Protein AF-W2SMN0-F1 (afdb_monomer)

Secondary structure (DSSP, 8-state):
--HHHHHHHHHHHHHHHHHHHHHHTT--BHHHHHHSTT-EEEPPBTTB-EEEE----HHHHHHHT-SBPPTTGGGSS-EEEEEEEEEEEEEEEE-S-SS-GGGSEEEEEEEEEEEEEEEEEE-HHHHHHHGGGBSS---EEEEE-HHHHHHT--TTSSSEEEEEEPSTTSPEEEEEE-GGGGT---EEEEEEEEBS-GGGHHHHHHHHHHHHHHHHHHHHHHHHTTS---TT--EEEEEEEEETTEEEEEEEETTEEEEEEEEE-TTS-EEEEEEETTS-BS-HHHHHHHHHHH-

Organism: Necator americanus (NCBI:txid51031)

Solvent-accessible surface area (backbone atoms only — not comparable to full-atom values): 16059 Å² total; per-residue (Å²): 131,56,73,68,57,49,54,49,51,52,52,28,50,51,29,47,52,44,30,48,44,64,77,36,68,92,55,62,29,55,64,33,20,60,67,37,66,67,22,34,59,46,76,56,55,101,88,42,65,26,32,32,26,45,50,69,61,66,67,58,44,64,71,68,72,52,64,66,56,53,81,75,52,62,80,77,48,60,34,30,36,50,47,79,42,79,46,96,57,77,30,59,39,45,60,43,43,46,90,45,27,74,79,29,72,42,79,37,47,44,32,52,28,39,36,39,74,61,66,42,68,32,42,44,67,56,44,64,55,52,56,76,49,36,63,50,85,58,47,65,80,48,70,34,26,62,67,31,66,76,69,68,64,56,88,90,49,95,56,59,72,43,35,31,51,59,67,91,96,54,63,27,39,39,36,41,41,52,57,79,62,56,66,60,61,64,11,34,33,33,38,35,42,33,38,37,42,72,86,47,43,41,59,52,42,41,55,50,35,41,40,50,47,53,51,50,56,52,49,51,58,57,64,56,31,69,42,80,78,65,86,91,62,68,64,41,60,31,41,36,48,61,52,84,52,32,40,38,37,40,35,63,56,98,94,39,46,36,39,38,39,39,35,53,50,94,86,50,46,59,45,31,45,44,26,39,77,87,68,48,74,72,45,72,69,56,22,50,51,46,22,64,66,71,108

Foldseek 3Di:
DDPVQVVVQVVLLVLALLLLCVQQPPPQWLVQQAPRLLGHWDPDDPVFAIKHRQHDALVLCVVVVDGGHDPVVVVVGKIWGKDKDFAPDWAWTFDDGSNCSNPDTDIDRMFIKTFIPFFAKADLVLLVVLCVFFPDRFAFPAFAQLLCVLQVDDPVDPWDWFKADDPPPDAIEIETEDCVSHPDRNITGGGMTTGRDCVCSSVNSLSVSLRVLLSSVSNVRNVRRPDDDDPPTHYWYWYWYDDNFKIWIWTDDPNKIKIWMWGQDPSSATWIFIAIPVRDGPDPVVRVVVSVNSD

Nearest PDB structures (foldseek):
  7emf-assembly1_A  TM=7.800E-01  e=2.138E-14  Homo sapiens
  8gxs-assembly1_a  TM=7.377E-01  e=6.800E-13  Homo sapiens
  7enc-assembly1_a  TM=7.199E-01  e=4.047E-13  Homo sapiens
  7fyd-assembly1_A  TM=7.089E-01  e=1.688E+00  Homo sapiens
  7fy1-assembly1_A  TM=6.202E-01  e=1.127E+00  Homo sapiens

Sequence (295 aa):
MTVAERSFCVNALDLFEGFLLSSSRGNFSFEAISTLLHGLLLPRTPLRPARIYYTVEPSYIVTTRRRQLELSDLDNLDYMELSVVSIDKEIQMPAGDVRNPWSSLSICKASLQLHFSTPMLFSYGMWRRLERHLARPAAVKENVNLYRYMSGFKFEEPELVMRTCLPEAHLQHWYTVNTTSLLDEKDCVISDICIGNGADLAEVVSIVRAQAIHNSLWESLLAMSTGKWKKGLAHVDIRIFPSPARFELSLCAESKMYLIRIELTREFEWIGTVEDSDGEKVNVELDSLLTTRIN

Mean predicted aligned error: 5.85 Å

Structure (mmCIF, N/CA/C/O backbone):
data_AF-W2SMN0-F1
#
_entry.id   AF-W2SMN0-F1
#
loop_
_atom_site.group_PDB
_atom_site.id
_atom_site.type_symbol
_atom_site.label_atom_id
_atom_site.label_alt_id
_atom_site.label_comp_id
_atom_site.label_asym_id
_atom_site.label_entity_id
_atom_site.label_seq_id
_atom_site.pdbx_PDB_ins_code
_atom_site.Cartn_x
_atom_site.Cartn_y
_atom_site.Cartn_z
_atom_site.occupancy
_atom_site.B_iso_or_equiv
_atom_site.auth_seq_id
_atom_site.auth_comp_id
_atom_site.auth_asym_id
_atom_site.auth_atom_id
_atom_site.pdbx_PDB_model_num
ATOM 1 N N . MET A 1 1 ? 8.027 -2.816 -31.710 1.00 65.56 1 MET A N 1
ATOM 2 C CA . MET A 1 1 ? 9.430 -2.588 -31.313 1.00 65.56 1 MET A CA 1
ATOM 3 C C . MET A 1 1 ? 10.376 -3.277 -32.276 1.00 65.56 1 MET A C 1
ATOM 5 O O . MET A 1 1 ? 10.196 -4.464 -32.546 1.00 65.56 1 MET A O 1
ATOM 9 N N . THR A 1 2 ? 11.362 -2.539 -32.772 1.00 80.44 2 THR A N 1
ATOM 10 C CA . THR A 1 2 ? 12.485 -3.053 -33.565 1.00 80.44 2 THR A CA 1
ATOM 11 C C . THR A 1 2 ? 13.442 -3.884 -32.694 1.00 80.44 2 THR A C 1
ATOM 13 O O . THR A 1 2 ? 13.362 -3.861 -31.465 1.00 80.44 2 THR A O 1
ATOM 16 N N . VAL A 1 3 ? 14.361 -4.635 -33.313 1.00 80.12 3 VAL A N 1
ATOM 17 C CA . VAL A 1 3 ? 15.389 -5.406 -32.581 1.00 80.12 3 VAL A CA 1
ATOM 18 C C . VAL A 1 3 ? 16.283 -4.481 -31.747 1.00 80.12 3 VAL A C 1
ATOM 20 O O . VAL A 1 3 ? 16.541 -4.777 -30.585 1.00 80.12 3 VAL A O 1
ATOM 23 N N . ALA A 1 4 ? 16.680 -3.332 -32.302 1.00 81.81 4 ALA A N 1
ATOM 24 C CA . ALA A 1 4 ? 17.496 -2.340 -31.604 1.00 81.81 4 ALA A CA 1
ATOM 25 C C . ALA A 1 4 ? 16.780 -1.758 -30.371 1.00 81.81 4 ALA A C 1
ATOM 27 O O . ALA A 1 4 ? 17.376 -1.659 -29.302 1.00 81.81 4 ALA A O 1
ATOM 28 N N . GLU A 1 5 ? 15.484 -1.449 -30.487 1.00 83.12 5 GLU A N 1
ATOM 29 C CA . GLU A 1 5 ? 14.670 -0.976 -29.358 1.00 83.12 5 GLU A CA 1
ATOM 30 C C . GLU A 1 5 ? 14.527 -2.037 -28.262 1.00 83.12 5 GLU A C 1
ATOM 32 O O . GLU A 1 5 ? 14.554 -1.704 -27.079 1.00 83.12 5 GLU A O 1
ATOM 37 N N . ARG A 1 6 ? 14.399 -3.321 -28.631 1.00 86.25 6 ARG A N 1
ATOM 38 C CA . ARG A 1 6 ? 14.363 -4.426 -27.659 1.00 86.25 6 ARG A CA 1
ATOM 39 C C . ARG A 1 6 ? 15.683 -4.549 -26.908 1.00 86.25 6 ARG A C 1
ATOM 41 O O . ARG A 1 6 ? 15.659 -4.604 -25.684 1.00 86.25 6 ARG A O 1
ATOM 48 N N . SER A 1 7 ? 16.814 -4.548 -27.614 1.00 89.06 7 SER A N 1
ATOM 49 C CA . SER A 1 7 ? 18.141 -4.585 -26.986 1.00 89.06 7 SER A CA 1
ATOM 50 C C . SER A 1 7 ? 18.364 -3.392 -26.057 1.00 89.06 7 SER A C 1
ATOM 52 O O . SER A 1 7 ? 18.866 -3.567 -24.952 1.00 89.06 7 SER A O 1
ATOM 54 N N . PHE A 1 8 ? 17.927 -2.197 -26.464 1.00 90.38 8 PHE A N 1
ATOM 55 C CA . PHE A 1 8 ? 17.963 -1.015 -25.607 1.00 90.38 8 PHE A CA 1
ATOM 56 C C . PHE A 1 8 ? 17.132 -1.202 -24.328 1.00 90.38 8 PHE A C 1
ATOM 58 O O . PHE A 1 8 ? 17.630 -0.949 -23.237 1.00 90.38 8 PHE A O 1
ATOM 65 N N . CYS A 1 9 ? 15.891 -1.682 -24.443 1.00 91.31 9 CYS A N 1
ATOM 66 C CA . CYS A 1 9 ? 15.009 -1.889 -23.291 1.00 91.31 9 CYS A CA 1
ATOM 67 C C . CYS A 1 9 ? 15.557 -2.923 -22.301 1.00 91.31 9 CYS A C 1
ATOM 69 O O . CYS A 1 9 ? 15.442 -2.724 -21.096 1.00 91.31 9 CYS A O 1
ATOM 71 N N . VAL A 1 10 ? 16.172 -3.999 -22.802 1.00 91.25 10 VAL A N 1
ATOM 72 C CA . VAL A 1 10 ? 16.858 -4.988 -21.957 1.00 91.25 10 VAL A CA 1
ATOM 73 C C . VAL A 1 10 ? 18.018 -4.329 -21.215 1.00 91.25 10 VAL A C 1
ATOM 75 O O . VAL A 1 10 ? 18.084 -4.430 -19.998 1.00 91.25 10 VAL A O 1
ATOM 78 N N . ASN A 1 11 ? 18.870 -3.568 -21.907 1.00 91.88 11 ASN A N 1
ATOM 79 C CA . ASN A 1 11 ? 19.982 -2.868 -21.260 1.00 91.88 11 ASN A CA 1
ATOM 80 C C . ASN A 1 11 ? 19.504 -1.849 -20.211 1.00 91.88 11 ASN A C 1
ATOM 82 O O . ASN A 1 11 ? 20.089 -1.754 -19.137 1.00 91.88 11 ASN A O 1
ATOM 86 N N . ALA A 1 12 ? 18.438 -1.098 -20.501 1.00 91.81 12 ALA A N 1
ATOM 87 C CA . ALA A 1 12 ? 17.852 -0.144 -19.562 1.00 91.81 12 ALA A CA 1
ATOM 88 C C . ALA A 1 12 ? 17.320 -0.846 -18.301 1.00 91.81 12 ALA A C 1
ATOM 90 O O . ALA A 1 12 ? 17.542 -0.371 -17.187 1.00 91.81 12 ALA A O 1
ATOM 91 N N . LEU A 1 13 ? 16.664 -1.998 -18.473 1.00 92.69 13 LEU A N 1
ATOM 92 C CA . LEU A 1 13 ? 16.211 -2.831 -17.364 1.00 92.69 13 LEU A CA 1
ATOM 93 C C . LEU A 1 13 ? 17.397 -3.355 -16.536 1.00 92.69 13 LEU A C 1
ATOM 95 O O . LEU A 1 13 ? 17.356 -3.273 -15.314 1.00 92.69 13 LEU A O 1
ATOM 99 N N . ASP A 1 14 ? 18.474 -3.810 -17.178 1.00 92.50 14 ASP A N 1
ATOM 100 C CA . ASP A 1 14 ? 19.677 -4.333 -16.506 1.00 92.50 14 ASP A CA 1
ATOM 101 C C . ASP A 1 14 ? 20.384 -3.265 -15.672 1.00 92.50 14 ASP A C 1
ATOM 103 O O . ASP A 1 14 ? 20.794 -3.517 -14.537 1.00 92.50 14 ASP A O 1
ATOM 107 N N . LEU A 1 15 ? 20.502 -2.054 -16.222 1.00 92.19 15 LEU A N 1
ATOM 108 C CA . LEU A 1 15 ? 21.052 -0.898 -15.517 1.00 92.19 15 LEU A CA 1
ATOM 109 C C . LEU A 1 15 ? 20.205 -0.547 -14.296 1.00 92.19 15 LEU A C 1
ATOM 111 O O . LEU A 1 15 ? 20.748 -0.306 -13.215 1.00 92.19 15 LEU A O 1
ATOM 115 N N . PHE A 1 16 ? 18.883 -0.540 -14.462 1.00 91.75 16 PHE A N 1
ATOM 116 C CA . PHE A 1 16 ? 17.966 -0.209 -13.385 1.00 91.75 16 PHE A CA 1
ATOM 117 C C . PHE A 1 16 ? 17.973 -1.271 -12.280 1.00 91.75 16 PHE A C 1
ATOM 119 O O . PHE A 1 16 ? 18.137 -0.929 -11.112 1.00 91.75 16 PHE A O 1
ATOM 126 N N . GLU A 1 17 ? 17.903 -2.558 -12.624 1.00 92.75 17 GLU A N 1
ATOM 127 C CA . GLU A 1 17 ? 18.037 -3.656 -11.659 1.00 92.75 17 GLU A CA 1
ATOM 128 C C . GLU A 1 17 ? 19.380 -3.601 -10.924 1.00 92.75 17 GLU A C 1
ATOM 130 O O . GLU A 1 17 ? 19.421 -3.725 -9.700 1.00 92.75 17 GLU A O 1
ATOM 135 N N . GLY A 1 18 ? 20.482 -3.356 -11.640 1.00 92.19 18 GLY A N 1
ATOM 136 C CA . GLY A 1 18 ? 21.800 -3.197 -11.030 1.00 92.19 18 GLY A CA 1
ATOM 137 C C . GLY A 1 18 ? 21.843 -2.058 -10.007 1.00 92.19 18 GLY A C 1
ATOM 138 O O . GLY A 1 18 ? 22.435 -2.211 -8.934 1.00 92.19 18 GLY A O 1
ATOM 139 N 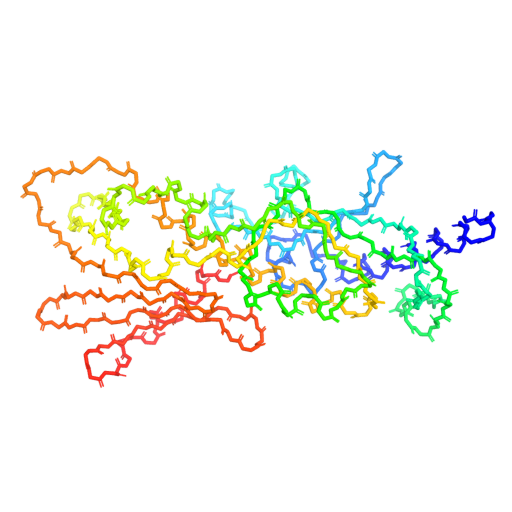N . PHE A 1 19 ? 21.202 -0.929 -10.317 1.00 91.81 19 PHE A N 1
ATOM 140 C CA . PHE A 1 19 ? 21.086 0.214 -9.414 1.00 91.81 19 PHE A CA 1
ATOM 141 C C . PHE A 1 19 ? 20.290 -0.131 -8.153 1.00 91.81 19 PHE A C 1
ATOM 143 O O . PHE A 1 19 ? 20.763 0.124 -7.040 1.00 91.81 19 PHE A O 1
ATOM 150 N N . LEU A 1 20 ? 19.139 -0.788 -8.309 1.00 91.19 20 LEU A N 1
ATOM 151 C CA . LEU A 1 20 ? 18.322 -1.243 -7.184 1.00 91.19 20 LEU A CA 1
ATOM 152 C C . LEU A 1 20 ? 19.076 -2.250 -6.304 1.00 91.19 20 LEU A C 1
ATOM 154 O O . LEU A 1 20 ? 19.103 -2.093 -5.085 1.00 91.19 20 LEU A O 1
ATOM 158 N N . LEU A 1 21 ? 19.777 -3.217 -6.909 1.00 90.62 21 LEU A N 1
ATOM 159 C CA . LEU A 1 21 ? 20.630 -4.169 -6.188 1.00 90.62 21 LEU A CA 1
ATOM 160 C C . LEU A 1 21 ? 21.743 -3.476 -5.410 1.00 90.62 21 LEU A C 1
ATOM 162 O O . LEU A 1 21 ? 22.083 -3.901 -4.311 1.00 90.62 21 LEU A O 1
ATOM 166 N N . SER A 1 22 ? 22.356 -2.437 -5.980 1.00 87.62 22 SER A N 1
ATOM 167 C CA . SER A 1 22 ? 23.432 -1.707 -5.305 1.00 87.62 22 SER A CA 1
ATOM 168 C C . SER A 1 22 ? 22.940 -1.005 -4.037 1.00 87.62 22 SER A C 1
ATOM 170 O O . SER A 1 22 ? 23.669 -0.964 -3.047 1.00 87.62 22 SER A O 1
ATOM 172 N N . SER A 1 23 ? 21.683 -0.554 -4.052 1.00 81.19 23 SER A N 1
ATOM 173 C CA . SER A 1 23 ? 21.015 0.112 -2.932 1.00 81.19 23 SER A CA 1
ATOM 174 C C . SER A 1 23 ? 20.578 -0.861 -1.829 1.00 81.19 23 SER A C 1
ATOM 176 O O . SER A 1 23 ? 20.395 -0.440 -0.691 1.00 81.19 23 SER A O 1
ATOM 178 N N . SER A 1 24 ? 20.441 -2.157 -2.135 1.00 79.06 24 SER A N 1
ATOM 179 C CA . SER A 1 24 ? 20.033 -3.198 -1.180 1.00 79.06 24 SER A CA 1
ATOM 180 C C . SER A 1 24 ? 21.188 -4.045 -0.621 1.00 79.06 24 SER A C 1
ATOM 182 O O . SER A 1 24 ? 20.960 -4.929 0.210 1.00 79.06 24 SER A O 1
ATOM 184 N N . ARG A 1 25 ? 22.441 -3.810 -1.046 1.00 72.75 25 ARG A N 1
ATOM 185 C CA . ARG A 1 25 ? 23.587 -4.662 -0.673 1.00 72.75 25 ARG A CA 1
ATOM 186 C C . ARG A 1 25 ? 23.786 -4.750 0.842 1.00 72.75 25 ARG A C 1
ATOM 188 O O . ARG A 1 25 ? 24.089 -3.760 1.496 1.00 72.75 25 ARG A O 1
ATOM 195 N N . GLY A 1 26 ? 23.726 -5.978 1.359 1.00 68.25 26 GLY A N 1
ATOM 196 C CA . GLY A 1 26 ? 24.059 -6.310 2.749 1.00 68.25 26 GLY A CA 1
ATOM 197 C C . GLY A 1 26 ? 22.900 -6.206 3.743 1.00 68.25 26 GLY A C 1
ATOM 198 O O . GLY A 1 26 ? 23.074 -6.617 4.885 1.00 68.25 26 GLY A O 1
ATOM 199 N N . ASN A 1 27 ? 21.722 -5.740 3.315 1.00 72.88 27 ASN A N 1
ATOM 200 C CA . ASN A 1 27 ? 20.566 -5.515 4.186 1.00 72.88 27 ASN A CA 1
ATOM 201 C C . ASN A 1 27 ? 19.427 -6.502 3.876 1.00 72.88 27 ASN A C 1
ATOM 203 O O . ASN A 1 27 ? 18.432 -6.145 3.253 1.00 72.88 27 ASN A O 1
ATOM 207 N N . PHE A 1 28 ? 19.577 -7.754 4.323 1.00 84.75 28 PHE A N 1
ATOM 208 C CA . PHE A 1 28 ? 18.537 -8.796 4.254 1.00 84.75 28 PHE A CA 1
ATOM 209 C C . PHE A 1 28 ? 17.804 -8.936 5.598 1.00 84.75 28 PHE A C 1
ATOM 211 O O . PHE A 1 28 ? 17.859 -9.968 6.264 1.00 84.75 28 PHE A O 1
ATOM 218 N N . SER A 1 29 ? 17.118 -7.875 6.019 1.00 90.12 29 SER A N 1
ATOM 219 C CA . SER A 1 29 ? 16.258 -7.873 7.208 1.00 90.12 29 SER A CA 1
ATOM 220 C C . SER A 1 29 ? 14.831 -7.473 6.844 1.00 90.12 29 SER A C 1
ATOM 222 O O . SER A 1 29 ? 14.605 -6.828 5.820 1.00 90.12 29 SER A O 1
ATOM 224 N N . PHE A 1 30 ? 13.865 -7.818 7.697 1.00 89.81 30 PHE A N 1
ATOM 225 C CA . PHE A 1 30 ? 12.487 -7.337 7.532 1.00 89.81 30 PHE A CA 1
ATOM 226 C C . PHE A 1 30 ? 12.413 -5.804 7.564 1.00 89.81 30 PHE A C 1
ATOM 228 O O . PHE A 1 30 ? 11.713 -5.199 6.762 1.00 89.81 30 PHE A O 1
ATOM 235 N N . GLU A 1 31 ? 13.212 -5.172 8.427 1.00 88.38 31 GLU A N 1
ATOM 236 C CA . GLU A 1 31 ? 13.318 -3.713 8.526 1.00 88.38 31 GLU A CA 1
ATOM 237 C C . GLU A 1 31 ? 13.797 -3.075 7.214 1.00 88.38 31 GLU A C 1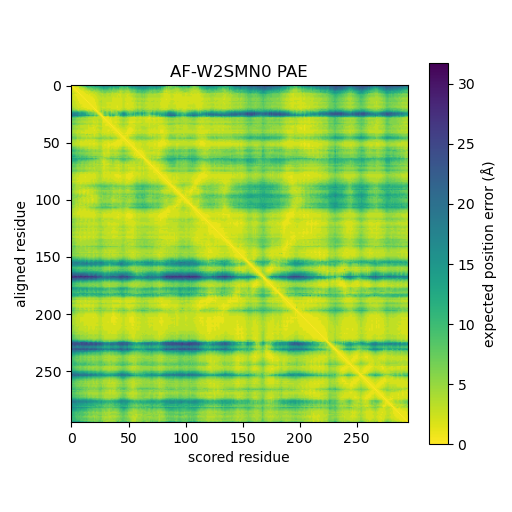
ATOM 239 O O . GLU A 1 31 ? 13.295 -2.027 6.812 1.00 88.38 31 GLU A O 1
ATOM 244 N N . ALA A 1 32 ? 14.729 -3.715 6.501 1.00 89.81 32 ALA A N 1
ATOM 245 C CA . ALA A 1 32 ? 15.234 -3.203 5.230 1.00 89.81 32 ALA A CA 1
ATOM 246 C C . ALA A 1 32 ? 14.134 -3.111 4.161 1.00 89.81 32 ALA A C 1
ATOM 248 O O . ALA A 1 32 ? 14.133 -2.178 3.360 1.00 89.81 32 ALA A O 1
ATOM 249 N N . ILE A 1 33 ? 13.168 -4.035 4.165 1.00 91.50 33 ILE A N 1
ATOM 250 C CA . ILE A 1 33 ? 12.042 -4.012 3.223 1.00 91.50 33 ILE A CA 1
ATOM 251 C C . ILE A 1 33 ? 11.203 -2.744 3.405 1.00 91.50 33 ILE A C 1
ATOM 253 O O . ILE A 1 33 ? 10.793 -2.157 2.405 1.00 91.50 33 ILE A O 1
ATOM 257 N N . SER A 1 34 ? 10.993 -2.295 4.644 1.00 87.06 34 SER A N 1
ATOM 258 C CA . SER A 1 34 ? 10.186 -1.107 4.952 1.00 87.06 34 SER A CA 1
ATOM 259 C C . SER A 1 34 ? 10.982 0.203 4.881 1.00 87.06 34 SER A C 1
ATOM 261 O O . SER A 1 34 ? 10.417 1.239 4.544 1.00 87.06 34 SER A O 1
ATOM 263 N N . THR A 1 35 ? 12.294 0.171 5.143 1.00 88.00 35 THR A N 1
ATOM 264 C CA . THR A 1 35 ? 13.130 1.384 5.283 1.00 88.00 35 THR A CA 1
ATOM 265 C C . THR A 1 35 ? 13.947 1.747 4.044 1.00 88.00 35 THR A C 1
ATOM 267 O O . THR A 1 35 ? 14.259 2.920 3.837 1.00 88.00 35 THR A O 1
ATOM 270 N N . LEU A 1 36 ? 14.304 0.786 3.182 1.00 92.12 36 LEU A N 1
ATOM 271 C CA . LEU A 1 36 ? 15.064 1.087 1.964 1.00 92.12 36 LEU A CA 1
ATOM 272 C C . LEU A 1 36 ? 14.224 1.922 1.001 1.00 92.12 36 LEU A C 1
ATOM 274 O O . LEU A 1 36 ? 13.083 1.576 0.723 1.00 92.12 36 LEU A O 1
ATOM 278 N N . LEU A 1 37 ? 14.799 2.968 0.411 1.00 91.75 37 LEU A N 1
ATOM 279 C CA . LEU A 1 37 ? 14.069 3.917 -0.440 1.00 91.75 37 LEU A CA 1
ATOM 280 C C . LEU A 1 37 ? 13.258 3.255 -1.571 1.00 91.75 37 LEU A C 1
ATOM 282 O O . LEU A 1 37 ? 12.139 3.664 -1.854 1.00 91.75 37 LEU A O 1
ATOM 286 N N . HIS A 1 38 ? 13.808 2.209 -2.189 1.00 92.50 38 HIS A N 1
ATOM 287 C CA . HIS A 1 38 ? 13.186 1.508 -3.317 1.00 92.50 38 HIS A CA 1
ATOM 288 C C . HIS A 1 38 ? 12.630 0.126 -2.950 1.00 92.50 38 HIS A C 1
ATOM 290 O O . HIS A 1 38 ? 12.276 -0.638 -3.842 1.00 92.50 38 HIS A O 1
ATOM 296 N N . GLY A 1 39 ? 12.602 -0.221 -1.662 1.00 92.75 39 GLY A N 1
ATOM 297 C CA . GLY A 1 39 ? 12.338 -1.588 -1.217 1.00 92.75 39 GLY A CA 1
ATOM 298 C C . GLY A 1 39 ? 13.529 -2.528 -1.389 1.00 92.75 39 GLY A C 1
ATOM 299 O O . GLY A 1 39 ? 14.625 -2.134 -1.798 1.00 92.75 39 GLY A O 1
ATOM 300 N N . LEU A 1 40 ? 13.309 -3.792 -1.037 1.00 93.94 40 LEU A N 1
ATOM 301 C CA . LEU A 1 40 ? 14.291 -4.857 -1.200 1.00 93.94 40 LEU A CA 1
ATOM 302 C C . LEU A 1 40 ? 14.109 -5.508 -2.572 1.00 93.94 40 LEU A C 1
ATOM 304 O O . LEU A 1 40 ? 13.035 -6.021 -2.880 1.00 93.94 40 LEU A O 1
ATOM 308 N N . LEU A 1 41 ? 15.166 -5.526 -3.384 1.00 93.69 41 LEU A N 1
ATOM 309 C CA . LEU A 1 41 ? 15.142 -6.202 -4.679 1.00 93.69 41 LEU A CA 1
ATOM 310 C C . LEU A 1 41 ? 15.593 -7.662 -4.556 1.00 93.69 41 LEU A C 1
ATOM 312 O O . LEU A 1 41 ? 16.726 -7.931 -4.150 1.00 93.69 41 LEU A O 1
ATOM 316 N N . LEU A 1 42 ? 14.756 -8.587 -5.023 1.00 92.88 42 LEU A N 1
ATOM 317 C CA . LEU A 1 42 ? 15.185 -9.912 -5.460 1.00 92.88 42 LEU A CA 1
ATOM 318 C C . LEU A 1 42 ? 15.403 -9.872 -6.984 1.00 92.88 42 LEU A C 1
ATOM 320 O O . LEU A 1 42 ? 14.454 -9.589 -7.722 1.00 92.88 42 LEU A O 1
ATOM 324 N N . PRO A 1 43 ? 16.629 -10.124 -7.477 1.00 92.12 43 PRO A N 1
ATOM 325 C CA . PRO A 1 43 ? 16.938 -10.010 -8.898 1.00 92.12 43 PRO A CA 1
ATOM 326 C C . PRO A 1 43 ? 16.182 -11.042 -9.730 1.00 92.12 43 PRO A C 1
ATOM 328 O O . PRO A 1 43 ? 15.801 -12.110 -9.240 1.00 92.12 43 PRO A O 1
ATOM 331 N N . ARG A 1 44 ? 16.011 -10.739 -11.019 1.00 93.06 44 ARG A N 1
ATOM 332 C CA . ARG A 1 44 ? 15.365 -11.667 -11.944 1.00 93.06 44 ARG A CA 1
ATOM 333 C C . ARG A 1 44 ? 16.178 -12.947 -12.129 1.00 93.06 44 ARG A C 1
ATOM 335 O O . ARG A 1 44 ? 17.404 -12.972 -12.028 1.00 93.06 44 ARG A O 1
ATOM 342 N N . THR A 1 45 ? 15.478 -14.007 -12.501 1.00 91.56 45 THR A N 1
ATOM 343 C CA . THR A 1 45 ? 16.065 -15.280 -12.937 1.00 91.56 45 THR A CA 1
ATOM 344 C C . THR A 1 45 ? 15.605 -15.577 -14.366 1.00 91.56 45 THR A C 1
ATOM 346 O O . THR A 1 45 ? 14.692 -14.913 -14.857 1.00 91.56 45 THR A O 1
ATOM 349 N N . PRO A 1 46 ? 16.150 -16.600 -15.049 1.00 87.88 46 PRO A N 1
ATOM 350 C CA . PRO A 1 46 ? 15.644 -16.995 -16.367 1.00 87.88 46 PRO A CA 1
ATOM 351 C C . PRO A 1 46 ? 14.143 -17.334 -16.400 1.00 87.88 46 PRO A C 1
ATOM 353 O O . PRO A 1 46 ? 13.553 -17.341 -17.475 1.00 87.88 46 PRO A O 1
ATOM 356 N N . LEU A 1 47 ? 13.535 -17.635 -15.245 1.00 89.50 47 LEU A N 1
ATOM 357 C CA . LEU A 1 47 ? 12.140 -18.067 -15.127 1.00 89.50 47 LEU A CA 1
ATOM 358 C C . LEU A 1 47 ? 11.221 -17.040 -14.454 1.00 89.50 47 LEU A C 1
ATOM 360 O O . LEU A 1 47 ? 10.009 -17.235 -14.464 1.00 89.50 47 LEU A O 1
ATOM 364 N N . ARG A 1 48 ? 11.764 -15.994 -13.818 1.00 90.94 48 ARG A N 1
ATOM 365 C CA . ARG A 1 48 ? 10.981 -15.046 -13.007 1.00 90.94 48 ARG A CA 1
ATOM 366 C C . ARG A 1 48 ? 11.497 -13.614 -13.170 1.00 90.94 48 ARG A C 1
ATOM 368 O O . ARG A 1 48 ? 12.718 -13.442 -13.117 1.00 90.94 48 ARG A O 1
ATOM 375 N N . PRO A 1 49 ? 10.613 -12.608 -13.310 1.00 94.38 49 PRO A N 1
ATOM 376 C CA . PRO A 1 49 ? 10.998 -11.198 -13.276 1.00 94.38 49 PRO A CA 1
ATOM 377 C C . PRO A 1 49 ? 11.669 -10.802 -11.955 1.00 94.38 49 PRO A C 1
ATOM 379 O O . PRO A 1 49 ? 11.606 -11.536 -10.965 1.00 94.38 49 PRO A O 1
ATOM 382 N N . ALA A 1 50 ? 12.302 -9.629 -11.934 1.00 95.38 50 ALA A N 1
ATOM 383 C CA . ALA A 1 50 ? 12.816 -9.057 -10.696 1.00 95.38 50 ALA A CA 1
ATOM 384 C C . ALA A 1 50 ? 11.643 -8.635 -9.802 1.00 95.38 50 ALA A C 1
ATOM 386 O O . ALA A 1 50 ? 10.618 -8.171 -10.303 1.00 95.38 50 ALA A O 1
ATOM 387 N N . ARG A 1 51 ? 11.792 -8.793 -8.486 1.00 96.00 51 ARG A N 1
ATOM 388 C CA . ARG A 1 51 ? 10.741 -8.510 -7.500 1.00 96.00 51 ARG A CA 1
ATOM 389 C C . ARG A 1 51 ? 11.201 -7.451 -6.519 1.00 96.00 51 ARG A C 1
ATOM 391 O O . ARG A 1 51 ? 12.288 -7.569 -5.958 1.00 96.00 51 ARG A O 1
ATOM 398 N N . ILE A 1 52 ? 10.363 -6.448 -6.302 1.00 95.94 52 ILE A N 1
ATOM 399 C CA . ILE A 1 52 ? 10.567 -5.390 -5.317 1.00 95.94 52 ILE A CA 1
ATOM 400 C C . ILE A 1 52 ? 9.613 -5.645 -4.154 1.00 95.94 52 ILE A C 1
ATOM 402 O O . ILE A 1 52 ? 8.401 -5.511 -4.314 1.00 95.94 52 ILE A O 1
ATOM 406 N N . TYR A 1 53 ? 10.160 -5.996 -2.994 1.00 95.62 53 TYR A N 1
ATOM 407 C CA . TYR A 1 53 ? 9.409 -6.096 -1.745 1.00 95.62 53 TYR A CA 1
ATOM 408 C C . TYR A 1 53 ? 9.386 -4.720 -1.096 1.00 95.62 53 TYR A C 1
ATOM 410 O O . TYR A 1 53 ? 10.438 -4.107 -0.895 1.00 95.62 53 TYR A O 1
ATOM 418 N N . TYR A 1 54 ? 8.191 -4.225 -0.797 1.00 94.12 54 TYR A N 1
ATOM 419 C CA . TYR A 1 54 ? 7.991 -2.846 -0.357 1.00 94.12 54 TYR A CA 1
ATOM 420 C C . TYR A 1 54 ? 7.456 -2.742 1.068 1.00 94.12 54 TYR A C 1
ATOM 422 O O . TYR A 1 54 ? 7.629 -1.702 1.686 1.00 94.12 54 TYR A O 1
ATOM 430 N N . THR A 1 55 ? 6.835 -3.779 1.618 1.00 92.38 55 THR A N 1
ATOM 431 C CA . THR A 1 55 ? 6.322 -3.760 2.990 1.00 92.38 55 THR A CA 1
ATOM 432 C C . THR A 1 55 ? 6.411 -5.145 3.615 1.00 92.38 55 THR A C 1
ATOM 434 O O . THR A 1 55 ? 6.517 -6.150 2.911 1.00 92.38 55 THR A O 1
ATOM 437 N N . VAL A 1 56 ? 6.387 -5.189 4.942 1.00 90.62 56 VAL A N 1
ATOM 438 C CA . VAL A 1 56 ? 6.255 -6.412 5.732 1.00 90.62 56 VAL A CA 1
ATOM 439 C C . VAL A 1 56 ? 5.256 -6.114 6.828 1.00 90.62 56 VAL A C 1
ATOM 441 O O . VAL A 1 56 ? 5.443 -5.164 7.585 1.00 90.62 56 VAL A O 1
ATOM 444 N N . GLU A 1 57 ? 4.221 -6.939 6.950 1.00 84.69 57 GLU A N 1
ATOM 445 C CA . GLU A 1 57 ? 3.292 -6.782 8.059 1.00 84.69 57 GLU A CA 1
ATOM 446 C C . GLU A 1 57 ? 3.995 -7.018 9.408 1.00 84.69 57 GLU A C 1
ATOM 448 O O . GLU A 1 57 ? 4.672 -8.041 9.586 1.00 84.69 57 GLU A O 1
ATOM 453 N N . PRO A 1 58 ? 3.786 -6.147 10.413 1.00 81.50 58 PRO A N 1
ATOM 454 C CA . PRO A 1 58 ? 4.342 -6.353 11.750 1.00 81.50 58 PRO A CA 1
ATOM 455 C C . PRO A 1 58 ? 3.957 -7.711 12.367 1.00 81.50 58 PRO A C 1
ATOM 457 O O . PRO A 1 58 ? 4.746 -8.322 13.095 1.00 81.50 58 PRO A O 1
ATOM 460 N N . SER A 1 59 ? 2.761 -8.217 12.045 1.00 81.25 59 SER A N 1
ATOM 461 C CA . SER A 1 59 ? 2.244 -9.530 12.459 1.00 81.25 59 SER A CA 1
ATOM 462 C C . SER A 1 59 ? 3.154 -10.688 12.010 1.00 81.25 59 SER A C 1
ATOM 464 O O . SER A 1 59 ? 3.437 -11.606 12.792 1.00 81.25 59 SER A O 1
ATOM 466 N N . TYR A 1 60 ? 3.679 -10.621 10.784 1.00 86.38 60 TYR A N 1
ATOM 467 C CA . TYR A 1 60 ? 4.579 -11.616 10.209 1.00 86.38 60 TYR A CA 1
ATOM 468 C C . TYR A 1 60 ? 5.929 -11.634 10.940 1.00 86.38 60 TYR A C 1
ATOM 470 O O . TYR A 1 60 ? 6.437 -12.699 11.304 1.00 86.38 60 TYR A O 1
ATOM 478 N N . ILE A 1 61 ? 6.477 -10.458 11.260 1.00 83.44 61 ILE A N 1
ATOM 479 C CA . ILE A 1 61 ? 7.738 -10.324 12.011 1.00 83.44 61 ILE A CA 1
ATOM 480 C C . ILE A 1 61 ? 7.597 -10.930 13.417 1.00 83.44 61 ILE A C 1
ATOM 482 O O . ILE A 1 61 ? 8.458 -11.686 13.879 1.00 83.44 61 ILE A O 1
ATOM 486 N N . VAL A 1 62 ? 6.482 -10.650 14.100 1.00 82.88 62 VAL A N 1
ATOM 487 C CA . VAL A 1 62 ? 6.200 -11.217 15.429 1.00 82.88 62 VAL A CA 1
ATOM 488 C C . VAL A 1 62 ? 6.067 -12.740 15.367 1.00 82.88 62 VAL A C 1
ATOM 490 O O . VAL A 1 62 ? 6.584 -13.440 16.241 1.00 82.88 62 VAL A O 1
ATOM 493 N N . THR A 1 63 ? 5.407 -13.258 14.331 1.00 85.38 63 THR A N 1
ATOM 494 C CA . THR A 1 63 ? 5.158 -14.696 14.163 1.00 85.38 63 THR A CA 1
ATOM 495 C C . THR A 1 63 ? 6.446 -15.462 13.883 1.00 85.38 63 THR A C 1
ATOM 497 O O . THR A 1 63 ? 6.690 -16.504 14.492 1.00 85.38 63 THR A O 1
ATOM 500 N N . THR A 1 64 ? 7.310 -14.928 13.018 1.00 85.81 64 THR A N 1
ATOM 501 C CA . THR A 1 64 ? 8.594 -15.561 12.695 1.00 85.81 64 THR A CA 1
ATOM 502 C C . THR A 1 64 ? 9.586 -15.498 13.855 1.00 85.81 64 THR A C 1
ATOM 504 O O . THR A 1 64 ? 10.467 -16.351 13.927 1.00 85.81 64 THR A O 1
ATOM 507 N N . ARG A 1 65 ? 9.451 -14.536 14.785 1.00 85.94 65 ARG A N 1
ATOM 508 C CA . ARG A 1 65 ? 10.376 -14.304 15.919 1.00 85.94 65 ARG A CA 1
ATOM 509 C C . ARG A 1 65 ? 11.834 -14.110 15.480 1.00 85.94 65 ARG A C 1
ATOM 511 O O . ARG A 1 65 ? 12.764 -14.382 16.243 1.00 85.94 65 ARG A O 1
ATOM 518 N N . ARG A 1 66 ? 12.041 -13.639 14.249 1.00 87.19 66 ARG A N 1
ATOM 519 C CA . ARG A 1 66 ? 13.349 -13.422 13.620 1.00 87.19 66 ARG A CA 1
ATOM 520 C C . ARG A 1 66 ? 13.423 -11.995 13.090 1.00 87.19 66 ARG A C 1
ATOM 522 O O . ARG A 1 66 ? 12.417 -11.420 12.701 1.00 87.19 66 ARG A O 1
ATOM 529 N N . ARG A 1 67 ? 14.628 -11.417 13.079 1.00 82.94 67 ARG A N 1
ATOM 530 C CA . ARG A 1 67 ? 14.885 -10.104 12.450 1.00 82.94 67 ARG A CA 1
ATOM 531 C C . ARG A 1 67 ? 15.448 -10.220 11.036 1.00 82.94 67 ARG A C 1
ATOM 533 O O . ARG A 1 67 ? 15.251 -9.326 10.219 1.00 82.94 67 ARG A O 1
ATOM 540 N N . GLN A 1 68 ? 16.190 -11.294 10.788 1.00 89.81 68 GLN A N 1
ATOM 541 C CA . GLN A 1 68 ? 16.804 -11.573 9.497 1.00 89.81 68 GLN A CA 1
ATOM 542 C C . GLN A 1 68 ? 15.791 -12.246 8.581 1.00 89.81 68 GLN A C 1
ATOM 544 O O . GLN A 1 68 ? 14.989 -13.058 9.045 1.00 89.81 68 GLN A O 1
ATOM 549 N N . LEU A 1 69 ? 15.864 -11.888 7.306 1.00 90.12 69 LEU A N 1
ATOM 550 C CA . LEU A 1 69 ? 15.018 -12.419 6.253 1.00 90.12 69 LEU A CA 1
ATOM 551 C C . LEU A 1 69 ? 15.645 -13.691 5.677 1.00 90.12 69 LEU A C 1
ATOM 553 O O . LEU A 1 69 ? 16.826 -13.701 5.321 1.00 90.12 69 LEU A O 1
ATOM 557 N N . GLU A 1 70 ? 14.857 -14.749 5.536 1.00 90.56 70 GLU A N 1
ATOM 558 C CA . GLU A 1 70 ? 15.239 -15.952 4.801 1.00 90.56 70 GLU A CA 1
ATOM 559 C C . GLU A 1 70 ? 14.585 -15.982 3.418 1.00 90.56 70 GLU A C 1
ATOM 561 O O . GLU A 1 70 ? 13.550 -15.368 3.174 1.00 90.56 70 GLU A O 1
ATOM 566 N N . LEU A 1 71 ? 15.167 -16.740 2.486 1.00 86.69 71 LEU A N 1
ATOM 567 C CA . LEU A 1 71 ? 14.635 -16.835 1.122 1.00 86.69 71 LEU A CA 1
ATOM 568 C C . LEU A 1 71 ? 13.203 -17.383 1.073 1.00 86.69 71 LEU A C 1
ATOM 570 O O . LEU A 1 71 ? 12.447 -16.985 0.198 1.00 86.69 71 LEU A O 1
ATOM 574 N N . SER A 1 72 ? 12.824 -18.255 2.009 1.00 90.19 72 SER A N 1
ATOM 575 C CA . SER A 1 72 ? 11.456 -18.775 2.110 1.00 90.19 72 SER A CA 1
ATOM 576 C C . SER A 1 72 ? 10.447 -17.738 2.600 1.00 90.19 72 SER A C 1
ATOM 578 O O . SER A 1 72 ? 9.256 -17.910 2.370 1.00 90.19 72 SER A O 1
ATOM 580 N N . ASP A 1 73 ? 10.892 -16.678 3.286 1.00 91.62 73 ASP A N 1
ATOM 581 C CA . ASP A 1 73 ? 9.989 -15.607 3.717 1.00 91.62 73 ASP A CA 1
ATOM 582 C C . ASP A 1 73 ? 9.463 -14.827 2.508 1.00 91.62 73 ASP A C 1
ATOM 584 O O . ASP A 1 73 ? 8.309 -14.416 2.496 1.00 91.62 73 ASP A O 1
ATOM 588 N N . LEU A 1 74 ? 10.279 -14.694 1.459 1.00 89.62 74 LEU A N 1
ATOM 589 C CA . LEU A 1 74 ? 9.949 -13.958 0.237 1.00 89.62 74 LEU A CA 1
ATOM 590 C C . LEU A 1 74 ? 8.737 -14.518 -0.521 1.00 89.62 74 LEU A C 1
ATOM 592 O O . LEU A 1 74 ? 8.117 -13.792 -1.290 1.00 89.62 74 LEU A O 1
ATOM 596 N N . ASP A 1 75 ? 8.389 -15.788 -0.317 1.00 87.44 75 ASP A N 1
ATOM 597 C CA . ASP A 1 75 ? 7.201 -16.384 -0.933 1.00 87.44 75 ASP A CA 1
ATOM 598 C C . ASP A 1 75 ? 5.891 -15.950 -0.240 1.00 87.44 75 ASP A C 1
ATOM 600 O O . ASP A 1 75 ? 4.822 -16.112 -0.825 1.00 87.44 75 ASP A O 1
ATOM 604 N N . ASN A 1 76 ? 5.967 -15.382 0.972 1.00 89.81 76 ASN A N 1
ATOM 605 C CA . ASN A 1 76 ? 4.811 -14.952 1.772 1.00 89.81 76 ASN A CA 1
ATOM 606 C C . ASN A 1 76 ? 4.629 -13.428 1.825 1.00 89.81 76 ASN A C 1
ATOM 608 O O . ASN A 1 76 ? 3.682 -12.954 2.446 1.00 89.81 76 ASN A O 1
ATOM 612 N N . LEU A 1 77 ? 5.558 -12.662 1.251 1.00 93.00 77 LEU A N 1
ATOM 613 C CA . LEU A 1 77 ? 5.535 -11.203 1.294 1.00 93.00 77 LEU A CA 1
ATOM 614 C C . LEU A 1 77 ? 4.965 -10.632 0.003 1.00 93.00 77 LEU A C 1
ATOM 616 O O . LEU A 1 77 ? 5.207 -11.170 -1.077 1.00 93.00 77 LEU A O 1
ATOM 620 N N . ASP A 1 78 ? 4.292 -9.492 0.111 1.00 94.06 78 ASP A N 1
ATOM 621 C CA . ASP A 1 78 ? 3.853 -8.752 -1.062 1.00 94.06 78 ASP A CA 1
ATOM 622 C C . ASP A 1 78 ? 5.044 -8.138 -1.806 1.00 94.06 78 ASP A C 1
ATOM 624 O O . ASP A 1 78 ? 5.974 -7.559 -1.230 1.00 94.06 78 ASP A O 1
ATOM 628 N N . TYR A 1 79 ? 4.993 -8.249 -3.128 1.00 96.12 79 TYR A N 1
ATOM 629 C CA . TYR A 1 79 ? 5.985 -7.677 -4.028 1.00 96.12 79 TYR A CA 1
ATOM 630 C C . TYR A 1 79 ? 5.357 -7.067 -5.276 1.00 96.12 79 TYR A C 1
ATOM 632 O O . TYR A 1 79 ? 4.211 -7.346 -5.638 1.00 96.12 79 TYR A O 1
ATOM 640 N N . MET A 1 80 ? 6.155 -6.251 -5.958 1.00 97.44 80 MET A N 1
ATOM 641 C CA . MET A 1 80 ? 5.911 -5.799 -7.322 1.00 97.44 80 MET A CA 1
ATOM 642 C C . MET A 1 80 ? 6.908 -6.463 -8.272 1.00 97.44 80 MET A C 1
ATOM 644 O O . MET A 1 80 ? 8.114 -6.425 -8.025 1.00 97.44 80 MET A O 1
ATOM 648 N N . GLU A 1 81 ? 6.434 -7.054 -9.364 1.00 97.00 81 GLU A N 1
ATOM 649 C CA . GLU A 1 81 ? 7.285 -7.560 -10.438 1.00 97.00 81 GLU A CA 1
ATOM 650 C C . GLU A 1 81 ? 7.640 -6.441 -11.413 1.00 97.00 81 GLU A C 1
ATOM 652 O O . GLU A 1 81 ? 6.768 -5.735 -11.924 1.00 97.00 81 GLU A O 1
ATOM 657 N N . LEU A 1 82 ? 8.933 -6.293 -11.682 1.00 95.81 82 LEU A N 1
ATOM 658 C CA . LEU A 1 82 ? 9.465 -5.301 -12.600 1.00 95.81 82 LEU A CA 1
ATOM 659 C C . LEU A 1 82 ? 9.570 -5.886 -14.011 1.00 95.81 82 LEU A C 1
ATOM 661 O O . LEU A 1 82 ? 10.200 -6.922 -14.232 1.00 95.81 82 LEU A O 1
ATOM 665 N N . SER A 1 83 ? 8.996 -5.186 -14.983 1.00 93.94 83 SER A N 1
ATOM 666 C CA . SER A 1 83 ? 9.080 -5.538 -16.401 1.00 93.94 83 SER A CA 1
ATOM 667 C C . SER A 1 83 ? 9.183 -4.293 -17.281 1.00 93.94 83 SER A C 1
ATOM 669 O O . SER A 1 83 ? 9.005 -3.169 -16.815 1.00 93.94 83 SER A O 1
ATOM 671 N N . VAL A 1 84 ? 9.484 -4.482 -18.567 1.00 93.50 84 VAL A N 1
ATOM 672 C CA . VAL A 1 84 ? 9.419 -3.408 -19.566 1.00 93.50 84 VAL A CA 1
ATOM 673 C C . VAL A 1 84 ? 8.273 -3.684 -20.519 1.00 93.50 84 VAL A C 1
ATOM 675 O O . VAL A 1 84 ? 8.192 -4.766 -21.104 1.00 93.50 84 VAL A O 1
ATOM 678 N N . VAL A 1 85 ? 7.424 -2.6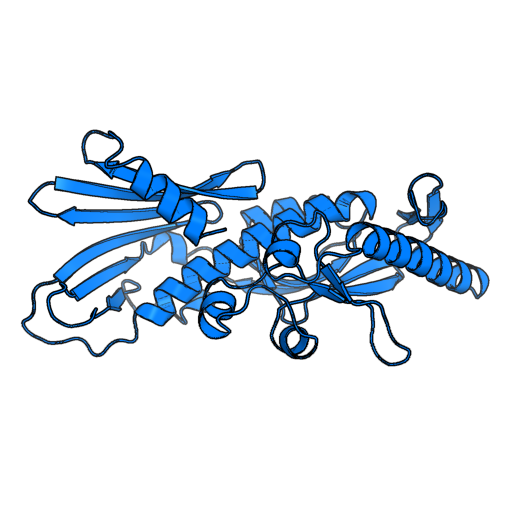83 -20.724 1.00 93.44 85 VAL A N 1
ATOM 679 C CA . VAL A 1 85 ? 6.295 -2.764 -21.652 1.00 93.44 85 VAL A CA 1
ATOM 680 C C . VAL A 1 85 ? 6.320 -1.650 -22.672 1.00 93.44 85 VAL A C 1
ATOM 682 O O . VAL A 1 85 ? 6.800 -0.551 -22.408 1.00 93.44 85 VAL A O 1
ATOM 685 N N . SER A 1 86 ? 5.777 -1.936 -23.852 1.00 92.50 86 SER A N 1
ATOM 686 C CA . SER A 1 86 ? 5.568 -0.922 -24.878 1.00 92.50 86 SER A CA 1
ATOM 687 C C . SER A 1 86 ? 4.421 0.005 -24.481 1.00 92.50 86 SER A C 1
ATOM 689 O O . SER A 1 86 ? 3.398 -0.443 -23.960 1.00 92.50 86 SER A O 1
ATOM 691 N N . ILE A 1 87 ? 4.598 1.295 -24.754 1.00 92.75 87 ILE A N 1
ATOM 692 C CA . ILE A 1 87 ? 3.582 2.333 -24.572 1.00 92.75 87 ILE A CA 1
ATOM 693 C C . ILE A 1 87 ? 3.519 3.222 -25.816 1.00 92.75 87 ILE A C 1
ATOM 695 O O . ILE A 1 87 ? 4.470 3.281 -26.591 1.00 92.75 87 ILE A O 1
ATOM 699 N N . ASP A 1 88 ? 2.417 3.942 -26.009 1.00 90.19 88 ASP A N 1
ATOM 700 C CA . ASP A 1 88 ? 2.224 4.756 -27.220 1.00 90.19 88 ASP A CA 1
ATOM 701 C C . ASP A 1 88 ? 2.985 6.091 -27.189 1.00 90.19 88 ASP A C 1
ATOM 703 O O . ASP A 1 88 ? 3.277 6.681 -28.236 1.00 90.19 88 ASP A O 1
ATOM 707 N N . LYS A 1 89 ? 3.326 6.555 -25.983 1.00 89.19 89 LYS A N 1
ATOM 708 C CA . LYS A 1 89 ? 4.025 7.814 -25.724 1.00 89.19 89 LYS A CA 1
ATOM 709 C C . LYS A 1 89 ? 5.529 7.587 -25.591 1.00 89.19 89 LYS A C 1
ATOM 711 O O . LYS A 1 89 ? 5.973 6.609 -25.003 1.00 89.19 89 LYS A O 1
ATOM 716 N N . GLU A 1 90 ? 6.307 8.525 -26.111 1.00 89.94 90 GLU A N 1
ATOM 717 C CA . GLU A 1 90 ? 7.746 8.571 -25.876 1.00 89.94 90 GLU A CA 1
ATOM 718 C C . GLU A 1 90 ? 8.042 9.049 -24.453 1.00 89.94 90 GLU A C 1
ATOM 720 O O . GLU A 1 90 ? 7.559 10.104 -24.029 1.00 89.94 90 GLU A O 1
ATOM 725 N N . ILE A 1 91 ? 8.831 8.267 -23.719 1.00 90.12 91 ILE A N 1
ATOM 726 C CA . ILE A 1 91 ? 9.300 8.612 -22.377 1.00 90.12 91 ILE A CA 1
ATOM 727 C C . ILE A 1 91 ? 10.810 8.417 -22.265 1.00 90.12 91 ILE A C 1
ATOM 729 O O . ILE A 1 91 ? 11.451 7.828 -23.138 1.00 90.12 91 ILE A O 1
ATOM 733 N N . GLN A 1 92 ? 11.374 8.931 -21.176 1.00 88.69 92 GLN A N 1
ATOM 734 C CA . GLN A 1 92 ? 12.790 8.803 -20.867 1.00 88.69 92 GLN A CA 1
ATOM 735 C C . GLN A 1 92 ? 13.046 7.499 -20.112 1.00 88.69 92 GLN A C 1
ATOM 737 O O . GLN A 1 92 ? 12.481 7.261 -19.047 1.00 88.69 92 GLN A O 1
ATOM 742 N N . MET A 1 93 ? 13.930 6.674 -20.664 1.00 89.50 93 MET A N 1
ATOM 743 C CA . MET A 1 93 ? 14.428 5.449 -20.048 1.00 89.50 93 MET A CA 1
ATOM 744 C C . MET A 1 93 ? 15.906 5.608 -19.670 1.00 89.50 93 MET A C 1
ATOM 746 O O . MET A 1 93 ? 16.633 6.357 -20.338 1.00 89.50 93 MET A O 1
ATOM 750 N N . PRO A 1 94 ? 16.364 4.910 -18.616 1.00 90.25 94 PRO A N 1
ATOM 751 C CA . PRO A 1 94 ? 17.732 5.038 -18.141 1.00 90.25 94 PRO A CA 1
ATOM 752 C C . PRO A 1 94 ? 18.722 4.485 -19.171 1.00 90.25 94 PRO A C 1
ATOM 754 O O . PRO A 1 94 ? 18.528 3.403 -19.727 1.00 90.25 94 PRO A O 1
ATOM 757 N N . ALA A 1 95 ? 19.792 5.237 -19.415 1.00 90.62 95 ALA A N 1
ATOM 758 C CA . ALA A 1 95 ? 20.871 4.886 -20.339 1.00 90.62 95 ALA A CA 1
ATOM 759 C C . ALA A 1 95 ? 22.266 5.208 -19.767 1.00 90.62 95 ALA A C 1
ATOM 761 O O . ALA A 1 95 ? 23.249 5.222 -20.507 1.00 90.62 95 ALA A O 1
ATOM 762 N N . GLY A 1 96 ? 22.340 5.535 -18.472 1.00 89.25 96 GLY A N 1
ATOM 763 C CA . GLY A 1 96 ? 23.577 5.810 -17.745 1.00 89.25 96 GLY A CA 1
ATOM 764 C C . GLY A 1 96 ? 24.320 4.542 -17.323 1.00 89.25 96 GLY A C 1
ATOM 765 O O . GLY A 1 96 ? 24.434 3.581 -18.080 1.00 89.25 96 GLY A O 1
ATOM 766 N N . ASP A 1 97 ? 24.833 4.542 -16.093 1.00 88.69 97 ASP A N 1
ATOM 767 C CA . ASP A 1 97 ? 25.517 3.394 -15.496 1.00 88.69 97 ASP A CA 1
ATOM 768 C C . ASP A 1 97 ? 24.773 2.846 -14.268 1.00 88.69 97 ASP A C 1
ATOM 770 O O . ASP A 1 97 ? 23.765 3.385 -13.825 1.00 88.69 97 ASP A O 1
ATOM 774 N N . VAL A 1 98 ? 25.281 1.753 -13.698 1.00 85.62 98 VAL A N 1
ATOM 775 C CA . VAL A 1 98 ? 24.668 1.071 -12.546 1.00 85.62 98 VAL A CA 1
ATOM 776 C C . VAL A 1 98 ? 24.653 1.938 -11.274 1.00 85.62 98 VAL A C 1
ATOM 778 O O . VAL A 1 98 ? 23.842 1.701 -10.384 1.00 85.62 98 VAL A O 1
ATOM 781 N N . ARG A 1 99 ? 25.535 2.939 -11.150 1.00 86.44 99 ARG A N 1
ATOM 782 C CA . ARG A 1 99 ? 25.568 3.832 -9.978 1.00 86.44 99 ARG A CA 1
ATOM 783 C C . ARG A 1 99 ? 24.546 4.951 -10.108 1.00 86.44 99 ARG A C 1
ATOM 785 O O . ARG A 1 99 ? 23.955 5.352 -9.111 1.00 86.44 99 ARG A O 1
ATOM 792 N N . ASN A 1 100 ? 24.352 5.454 -11.323 1.00 87.12 100 ASN A N 1
ATOM 793 C CA . ASN A 1 100 ? 23.341 6.447 -11.639 1.00 87.12 100 ASN A CA 1
ATOM 794 C C . ASN A 1 100 ? 22.755 6.186 -13.040 1.00 87.12 100 ASN A C 1
ATOM 796 O O . ASN A 1 100 ? 23.222 6.783 -14.023 1.00 87.12 100 ASN A O 1
ATOM 800 N N . PRO A 1 101 ? 21.707 5.345 -13.149 1.00 88.25 101 PRO A N 1
ATOM 801 C CA . PRO A 1 101 ? 21.092 5.005 -14.435 1.00 88.25 101 PRO A CA 1
ATOM 802 C C . PRO A 1 101 ? 20.499 6.218 -15.153 1.00 88.25 101 PRO A C 1
ATOM 804 O O . PRO A 1 101 ? 20.382 6.221 -16.376 1.00 88.25 101 PRO A O 1
ATOM 807 N N . TRP A 1 102 ? 20.166 7.257 -14.385 1.00 88.94 102 TRP A N 1
ATOM 808 C CA . TRP A 1 102 ? 19.534 8.494 -14.836 1.00 88.94 102 TRP A CA 1
ATOM 809 C C . TRP A 1 102 ? 20.537 9.566 -15.278 1.00 88.94 102 TRP A C 1
ATOM 811 O O . TRP A 1 102 ? 20.130 10.618 -15.761 1.00 88.94 102 TRP A O 1
ATOM 821 N N . SER A 1 103 ? 21.847 9.316 -15.141 1.00 88.81 103 SER A N 1
ATOM 822 C CA . SER A 1 103 ? 22.906 10.232 -15.606 1.00 88.81 103 SER A CA 1
ATOM 823 C C . SER A 1 103 ? 22.898 10.456 -17.122 1.00 88.81 103 SER A C 1
ATOM 825 O O . SER A 1 103 ? 23.382 11.478 -17.602 1.00 88.81 103 SER A O 1
ATOM 827 N N . SER A 1 104 ? 22.331 9.510 -17.869 1.00 88.44 104 SER A N 1
ATOM 828 C CA . SER A 1 104 ? 22.056 9.604 -19.296 1.00 88.44 104 SER A CA 1
ATOM 829 C C . SER A 1 104 ? 20.665 9.042 -19.556 1.00 88.44 104 SER A C 1
ATOM 831 O O . SER A 1 104 ? 20.255 8.061 -18.932 1.00 88.44 104 SER A O 1
ATOM 833 N N . LEU A 1 105 ? 19.935 9.672 -20.472 1.00 88.81 105 LEU A N 1
ATOM 834 C CA . LEU A 1 105 ? 18.551 9.341 -20.786 1.00 88.81 105 LEU A CA 1
ATOM 835 C C . LEU A 1 105 ? 18.432 9.054 -22.275 1.00 88.81 105 LEU A C 1
ATOM 837 O O . LEU A 1 105 ? 19.036 9.731 -23.106 1.00 88.81 105 LEU A O 1
ATOM 841 N N . SER A 1 106 ? 17.607 8.072 -22.606 1.00 88.06 106 SER A N 1
ATOM 842 C CA . SER A 1 106 ? 17.240 7.765 -23.982 1.00 88.06 106 SER A CA 1
ATOM 843 C C . SER A 1 106 ? 15.726 7.785 -24.115 1.00 88.06 106 SER A C 1
ATOM 845 O O . SER A 1 106 ? 15.004 7.412 -23.191 1.00 88.06 106 SER A O 1
ATOM 847 N N . ILE A 1 107 ? 15.247 8.257 -25.260 1.00 89.44 107 ILE A N 1
ATOM 848 C CA . ILE A 1 107 ? 13.821 8.394 -25.537 1.00 89.44 107 ILE A CA 1
ATOM 849 C C . ILE A 1 107 ? 13.349 7.122 -26.232 1.00 89.44 107 ILE A C 1
ATOM 851 O O . ILE A 1 107 ? 13.887 6.744 -27.273 1.00 89.44 107 ILE A O 1
ATOM 855 N N . CYS A 1 108 ? 12.336 6.460 -25.678 1.00 89.12 108 CYS A N 1
ATOM 856 C CA . CYS A 1 108 ? 11.720 5.314 -26.332 1.00 89.12 108 CYS A CA 1
ATOM 857 C C . CYS A 1 108 ? 10.229 5.173 -25.994 1.00 89.12 108 CYS A C 1
ATOM 859 O O . CYS A 1 108 ? 9.705 5.775 -25.058 1.00 89.12 108 CYS A O 1
ATOM 861 N N . LYS A 1 109 ? 9.538 4.345 -26.782 1.00 92.19 109 LYS A N 1
ATOM 862 C CA . LYS A 1 109 ? 8.123 3.978 -26.607 1.00 92.19 109 LYS A CA 1
ATOM 863 C C . LYS A 1 109 ? 7.958 2.753 -25.704 1.00 92.19 109 LYS A C 1
ATOM 865 O O . LYS A 1 109 ? 7.283 1.779 -26.054 1.00 92.19 109 LYS A O 1
ATOM 870 N N . ALA A 1 110 ? 8.639 2.778 -24.565 1.00 92.50 110 ALA A N 1
ATOM 871 C CA . ALA A 1 110 ? 8.592 1.727 -23.561 1.00 92.50 110 ALA A CA 1
ATOM 872 C C . ALA A 1 110 ? 8.728 2.309 -22.151 1.00 92.50 110 ALA A C 1
ATOM 874 O O . ALA A 1 110 ? 9.322 3.366 -21.978 1.00 92.50 110 ALA A O 1
ATOM 875 N N . SER A 1 111 ? 8.174 1.615 -21.160 1.00 93.31 111 SER A N 1
ATOM 876 C CA . SER A 1 111 ? 8.147 2.032 -19.758 1.00 93.31 111 SER A CA 1
ATOM 877 C C . SER A 1 111 ? 8.431 0.866 -18.827 1.00 93.31 111 SER A C 1
ATOM 879 O O . SER A 1 111 ? 8.140 -0.287 -19.156 1.00 93.31 111 SER A O 1
ATOM 881 N N . LEU A 1 112 ? 8.995 1.186 -17.662 1.00 93.75 112 LEU A N 1
ATOM 882 C CA . LEU A 1 112 ? 9.092 0.266 -16.537 1.00 93.75 112 LEU A CA 1
ATOM 883 C C . LEU A 1 112 ? 7.689 0.063 -15.956 1.00 93.75 112 LEU A C 1
ATOM 885 O O . LEU A 1 112 ? 7.066 1.006 -15.466 1.00 93.75 112 LEU A O 1
ATOM 889 N N . GLN A 1 113 ? 7.190 -1.166 -16.022 1.00 95.75 113 GLN A N 1
ATOM 890 C CA . GLN A 1 113 ? 5.940 -1.576 -15.398 1.00 95.75 113 GLN A CA 1
ATOM 891 C C . GLN A 1 113 ? 6.222 -2.309 -14.092 1.00 95.75 113 GLN A C 1
ATOM 893 O O . GLN A 1 113 ? 7.096 -3.174 -14.033 1.00 95.75 113 GLN A O 1
ATOM 898 N N . LEU A 1 114 ? 5.432 -1.969 -13.078 1.00 97.44 114 LEU A N 1
ATOM 899 C CA . LEU A 1 114 ? 5.336 -2.682 -11.815 1.00 97.44 114 LEU A CA 1
ATOM 900 C C . LEU A 1 114 ? 3.998 -3.424 -11.790 1.00 97.44 114 LEU A C 1
ATOM 902 O O . LEU A 1 114 ? 2.942 -2.791 -11.865 1.00 97.44 114 LEU A O 1
ATOM 906 N N . HIS A 1 115 ? 4.056 -4.751 -11.716 1.00 97.62 115 HIS A N 1
ATOM 907 C CA . HIS A 1 115 ? 2.898 -5.628 -11.547 1.00 97.62 115 HIS A CA 1
ATOM 908 C C . HIS A 1 115 ? 2.787 -6.038 -10.081 1.00 97.62 115 HIS A C 1
ATOM 910 O O . HIS A 1 115 ? 3.714 -6.648 -9.552 1.00 97.62 115 HIS A O 1
ATOM 916 N N . PHE A 1 116 ? 1.687 -5.715 -9.406 1.00 97.69 116 PHE A N 1
ATOM 917 C CA . PHE A 1 116 ? 1.493 -6.136 -8.021 1.00 97.69 116 PHE A CA 1
ATOM 918 C C . PHE A 1 116 ? 1.215 -7.643 -7.961 1.00 97.69 116 PHE A C 1
ATOM 920 O O . PHE A 1 116 ? 0.323 -8.136 -8.649 1.00 97.69 116 PHE A O 1
ATOM 927 N N . SER A 1 117 ? 1.954 -8.358 -7.108 1.00 95.69 117 SER A N 1
ATOM 928 C CA . SER A 1 117 ? 1.758 -9.794 -6.830 1.00 95.69 117 SER A CA 1
ATOM 929 C C . SER A 1 117 ? 0.307 -10.138 -6.482 1.00 95.69 117 SER A C 1
ATOM 931 O O . SER A 1 117 ? -0.237 -11.121 -6.987 1.00 95.69 117 SER A O 1
ATOM 933 N N . THR A 1 118 ? -0.334 -9.269 -5.702 1.00 93.81 118 THR A N 1
ATOM 934 C CA . THR A 1 118 ? -1.777 -9.240 -5.467 1.00 93.81 118 THR A CA 1
ATOM 935 C C . THR A 1 118 ? -2.300 -7.856 -5.854 1.00 93.81 118 THR A C 1
ATOM 937 O O . THR A 1 118 ? -1.697 -6.863 -5.447 1.00 93.81 118 THR A O 1
ATOM 940 N N . PRO A 1 119 ? -3.404 -7.734 -6.621 1.00 95.56 119 PRO A N 1
ATOM 941 C CA . PRO A 1 119 ? -3.983 -6.432 -6.936 1.00 95.56 119 PRO A CA 1
ATOM 942 C C . PRO A 1 119 ? -4.238 -5.623 -5.670 1.00 95.56 119 PRO A C 1
ATOM 944 O O . PRO A 1 119 ? -4.876 -6.101 -4.733 1.00 95.56 119 PRO A O 1
ATOM 947 N N . MET A 1 120 ? -3.739 -4.397 -5.658 1.00 95.94 120 MET A N 1
ATOM 948 C CA . MET A 1 120 ? -3.691 -3.582 -4.463 1.00 95.94 120 MET A CA 1
ATOM 949 C C . MET A 1 120 ? -4.837 -2.579 -4.448 1.00 95.94 120 MET A C 1
ATOM 951 O O . MET A 1 120 ? -5.127 -1.916 -5.444 1.00 95.94 120 MET A O 1
ATOM 955 N N . LEU A 1 121 ? -5.486 -2.468 -3.295 1.00 96.81 121 LEU A N 1
ATOM 956 C CA . LEU A 1 121 ? -6.569 -1.528 -3.062 1.00 96.81 121 LEU A CA 1
ATOM 957 C C . LEU A 1 121 ? -5.999 -0.159 -2.678 1.00 96.81 121 LEU A C 1
ATOM 959 O O . LEU A 1 121 ? -5.222 -0.049 -1.729 1.00 96.81 121 LEU A O 1
ATOM 963 N N . PHE A 1 122 ? -6.383 0.873 -3.423 1.00 97.25 122 PHE A N 1
ATOM 964 C CA . PHE A 1 122 ? -5.958 2.251 -3.220 1.00 97.25 122 PHE A CA 1
ATOM 965 C C . PHE A 1 122 ? -7.132 3.136 -2.851 1.00 97.25 122 PHE A C 1
ATOM 967 O O . PHE A 1 122 ? -8.121 3.207 -3.581 1.00 97.25 122 PHE A O 1
ATOM 974 N N . SER A 1 123 ? -6.960 3.897 -1.773 1.00 95.50 123 SER A N 1
ATOM 975 C CA . SER A 1 123 ? -7.827 5.030 -1.493 1.00 95.50 123 SER A CA 1
ATOM 976 C C . SER A 1 123 ? -7.728 6.069 -2.613 1.00 95.50 123 SER A C 1
ATOM 978 O O . SER A 1 123 ? -6.655 6.276 -3.192 1.00 95.50 123 SER A O 1
ATOM 980 N N . TYR A 1 124 ? -8.814 6.791 -2.890 1.00 92.75 124 TYR A N 1
ATOM 981 C CA . TYR A 1 124 ? -8.832 7.827 -3.925 1.00 92.75 124 TYR A CA 1
ATOM 982 C C . TYR A 1 124 ? -7.704 8.852 -3.732 1.00 92.75 124 TYR A C 1
ATOM 984 O O . TYR A 1 124 ? -7.027 9.240 -4.683 1.00 92.75 124 TYR A O 1
ATOM 992 N N . GLY A 1 125 ? -7.451 9.267 -2.486 1.00 91.62 125 GLY A N 1
ATOM 993 C CA . GLY A 1 125 ? -6.391 10.221 -2.159 1.00 91.62 125 GLY A CA 1
ATOM 994 C C . GLY A 1 125 ? -4.996 9.734 -2.562 1.00 91.62 125 GLY A C 1
ATOM 995 O O . GLY A 1 125 ? -4.245 10.495 -3.177 1.00 91.62 125 GLY A O 1
ATOM 996 N N . MET A 1 126 ? -4.658 8.478 -2.255 1.00 94.44 126 MET A N 1
ATOM 997 C CA . MET A 1 126 ? -3.368 7.888 -2.630 1.00 94.44 126 MET A CA 1
ATOM 998 C C . MET A 1 126 ? -3.292 7.591 -4.124 1.00 94.44 126 MET A C 1
ATOM 1000 O O . MET A 1 126 ? -2.279 7.899 -4.749 1.00 94.44 126 MET A O 1
ATOM 1004 N N . TRP A 1 127 ? -4.382 7.109 -4.725 1.00 94.94 127 TRP A N 1
ATOM 1005 C CA . TRP A 1 127 ? -4.475 6.902 -6.167 1.00 94.94 127 TRP A CA 1
ATOM 1006 C C . TRP A 1 127 ? -4.161 8.186 -6.949 1.00 94.94 127 TRP A C 1
ATOM 1008 O O . TRP A 1 127 ? -3.307 8.191 -7.832 1.00 94.94 127 TRP A O 1
ATOM 1018 N N . ARG A 1 128 ? -4.767 9.321 -6.575 1.00 94.31 128 ARG A N 1
ATOM 1019 C CA . ARG A 1 128 ? -4.515 10.619 -7.230 1.00 94.31 128 ARG A CA 1
ATOM 1020 C C . ARG A 1 128 ? -3.088 11.140 -7.045 1.00 94.31 128 ARG A C 1
ATOM 1022 O O . ARG A 1 128 ? -2.658 11.985 -7.834 1.00 94.31 128 ARG A O 1
ATOM 1029 N N . ARG A 1 129 ? -2.374 10.713 -5.997 1.00 94.00 129 ARG A N 1
ATOM 1030 C CA . ARG A 1 129 ? -0.939 11.002 -5.832 1.00 94.00 129 ARG A CA 1
ATOM 1031 C C . ARG A 1 129 ? -0.118 10.100 -6.747 1.00 94.00 129 ARG A C 1
ATOM 1033 O O . ARG A 1 129 ? 0.674 10.621 -7.523 1.00 94.00 129 ARG A O 1
ATOM 1040 N N . LEU A 1 130 ? -0.3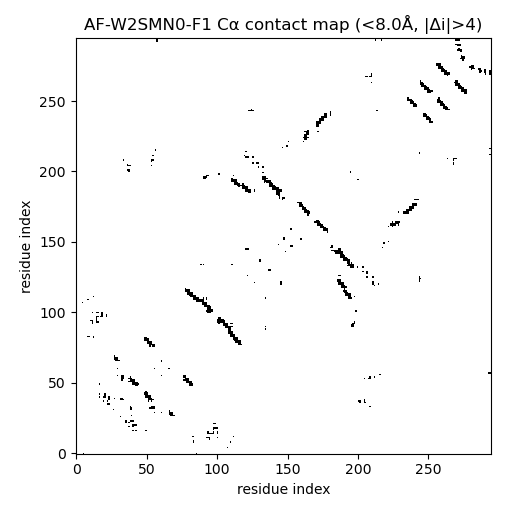92 8.795 -6.728 1.00 95.88 130 LEU A N 1
ATOM 1041 C CA . LEU A 1 130 ? 0.277 7.791 -7.556 1.00 95.88 130 LEU A CA 1
ATOM 1042 C C . LEU A 1 130 ? 0.175 8.113 -9.049 1.00 95.88 130 LEU A C 1
ATOM 1044 O O . LEU A 1 130 ? 1.181 8.079 -9.751 1.00 95.88 130 LEU A O 1
ATOM 1048 N N . GLU A 1 131 ? -1.016 8.492 -9.521 1.00 95.31 131 GLU A N 1
ATOM 1049 C CA . GLU A 1 131 ? -1.307 8.767 -10.934 1.00 95.31 131 GLU A CA 1
ATOM 1050 C C . GLU A 1 131 ? -0.371 9.821 -11.552 1.00 95.31 131 GLU A C 1
ATOM 1052 O O . GLU A 1 131 ? -0.061 9.757 -12.741 1.00 95.31 131 GLU A O 1
ATOM 1057 N N . ARG A 1 132 ? 0.146 10.762 -10.748 1.00 95.25 132 ARG A N 1
ATOM 1058 C CA . ARG A 1 132 ? 1.057 11.827 -11.207 1.00 95.25 132 ARG A CA 1
ATOM 1059 C C . ARG A 1 132 ? 2.404 11.299 -11.695 1.00 95.25 132 ARG A C 1
ATOM 1061 O O . ARG A 1 132 ? 3.063 11.979 -12.475 1.00 95.25 132 ARG A O 1
ATOM 1068 N N . HIS A 1 133 ? 2.787 10.107 -11.249 1.00 95.62 133 HIS A N 1
ATOM 1069 C CA . HIS A 1 133 ? 4.061 9.469 -11.570 1.00 95.62 133 HIS A CA 1
ATOM 1070 C C . HIS A 1 133 ? 3.940 8.454 -12.708 1.00 95.62 133 HIS A C 1
ATOM 1072 O O . HIS A 1 133 ? 4.919 7.789 -13.046 1.00 95.62 133 HIS A O 1
ATOM 1078 N N . LEU A 1 134 ? 2.750 8.290 -13.298 1.00 95.56 134 LEU A N 1
ATOM 1079 C CA . LEU A 1 134 ? 2.498 7.232 -14.269 1.00 95.56 134 LEU A CA 1
ATOM 1080 C C . LEU A 1 134 ? 2.640 7.712 -15.718 1.00 95.56 134 LEU A C 1
ATOM 1082 O O . LEU A 1 134 ? 2.237 8.811 -16.090 1.00 95.56 134 LEU A O 1
ATOM 1086 N N . ALA A 1 135 ? 3.180 6.840 -16.569 1.00 94.12 135 ALA A N 1
ATOM 1087 C CA . ALA A 1 135 ? 3.295 7.053 -18.011 1.00 94.12 135 ALA A CA 1
ATOM 1088 C C . ALA A 1 135 ? 1.937 6.957 -18.730 1.00 94.12 135 ALA A C 1
ATOM 1090 O O . ALA A 1 135 ? 1.752 7.535 -19.803 1.00 94.12 135 ALA A O 1
ATOM 1091 N N . ARG A 1 136 ? 1.009 6.187 -18.153 1.00 94.12 136 ARG A N 1
ATOM 1092 C CA . ARG A 1 136 ? -0.361 5.950 -18.622 1.00 94.12 136 ARG A CA 1
ATOM 1093 C C . ARG A 1 136 ? -1.269 5.671 -17.416 1.00 94.12 136 ARG A C 1
ATOM 1095 O O . ARG A 1 136 ? -0.736 5.330 -16.360 1.00 94.12 136 ARG A O 1
ATOM 1102 N N . PRO A 1 137 ? -2.604 5.770 -17.558 1.00 93.56 137 PRO A N 1
ATOM 1103 C CA . PRO A 1 137 ? -3.523 5.359 -16.500 1.00 93.56 137 PRO A CA 1
ATOM 1104 C C . PRO A 1 137 ? -3.199 3.94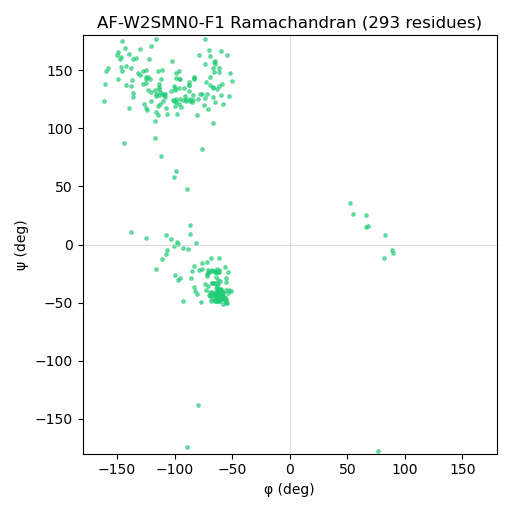8 -15.993 1.00 93.56 137 PRO A C 1
ATOM 1106 O O . PRO A 1 137 ? -2.828 3.076 -16.784 1.00 93.56 137 PRO A O 1
ATOM 1109 N N . ALA A 1 138 ? -3.314 3.738 -14.683 1.00 94.25 138 ALA A N 1
ATOM 1110 C CA . ALA A 1 138 ? -3.091 2.427 -14.084 1.00 94.25 138 ALA A CA 1
ATOM 1111 C C . ALA A 1 138 ? -4.140 1.418 -14.556 1.00 94.25 138 ALA A C 1
ATOM 1113 O O . ALA A 1 138 ? -5.246 1.786 -14.963 1.00 94.25 138 ALA A O 1
ATOM 1114 N N . ALA A 1 139 ? -3.805 0.134 -14.459 1.00 94.12 139 ALA A N 1
ATOM 1115 C CA . ALA A 1 139 ? -4.745 -0.943 -14.732 1.00 94.12 139 ALA A CA 1
ATOM 1116 C C . ALA A 1 139 ? -5.724 -1.096 -13.556 1.00 94.12 139 ALA A C 1
ATOM 1118 O O . ALA A 1 139 ? -5.531 -1.930 -12.669 1.00 94.12 139 ALA A O 1
ATOM 1119 N N . VAL A 1 140 ? -6.761 -0.255 -13.543 1.00 95.00 140 VAL A N 1
ATOM 1120 C CA . VAL A 1 140 ? -7.865 -0.332 -12.581 1.00 95.00 140 VAL A CA 1
ATOM 1121 C C . VAL A 1 140 ? -8.766 -1.511 -12.946 1.00 95.00 140 VAL A C 1
ATOM 1123 O O . VAL A 1 140 ? -9.325 -1.554 -14.042 1.00 95.00 140 VAL A O 1
ATOM 1126 N N . LYS A 1 141 ? -8.909 -2.464 -12.023 1.00 93.44 141 LYS A N 1
ATOM 1127 C CA . LYS A 1 141 ? -9.801 -3.623 -12.161 1.00 93.44 141 LYS A CA 1
ATOM 1128 C C . LYS A 1 141 ? -11.247 -3.273 -11.835 1.00 93.44 141 LYS A C 1
ATOM 1130 O O . LYS A 1 141 ? -12.153 -3.690 -12.548 1.00 93.44 141 LYS A O 1
ATOM 1135 N N . GLU A 1 142 ? -11.446 -2.498 -10.778 1.00 94.00 142 GLU A N 1
ATOM 1136 C CA . GLU A 1 142 ? -12.759 -2.090 -10.284 1.00 94.00 142 GLU A CA 1
ATOM 1137 C C . GLU A 1 142 ? -12.647 -0.818 -9.438 1.00 94.00 142 GLU A C 1
ATOM 1139 O O . GLU A 1 142 ? -11.606 -0.560 -8.826 1.00 94.00 142 GLU A O 1
ATOM 1144 N N . ASN A 1 143 ? -13.728 -0.033 -9.424 1.00 94.62 143 ASN A N 1
ATOM 1145 C CA . ASN A 1 143 ? -13.909 1.086 -8.502 1.00 94.62 143 ASN A CA 1
ATOM 1146 C C . ASN A 1 143 ? -14.801 0.621 -7.356 1.00 94.62 143 ASN A C 1
ATOM 1148 O O . ASN A 1 143 ? -15.830 -0.009 -7.593 1.00 94.62 143 ASN A O 1
ATOM 1152 N N . VAL A 1 144 ? -14.394 0.915 -6.129 1.00 94.56 144 VAL A N 1
ATOM 1153 C CA . VAL A 1 144 ? -14.999 0.385 -4.908 1.00 94.56 144 VAL A CA 1
ATOM 1154 C C . VAL A 1 144 ? -14.951 1.434 -3.798 1.00 94.56 144 VAL A C 1
ATOM 1156 O O . VAL A 1 144 ? -14.373 2.508 -3.950 1.00 94.56 144 VAL A O 1
ATOM 1159 N N . ASN A 1 145 ? -15.557 1.119 -2.658 1.00 94.31 145 ASN A N 1
ATOM 1160 C CA . ASN A 1 145 ? -15.235 1.765 -1.389 1.00 94.31 145 ASN A CA 1
ATOM 1161 C C . ASN A 1 145 ? -14.279 0.844 -0.625 1.00 94.31 145 ASN A C 1
ATOM 1163 O O . ASN A 1 145 ? -14.638 -0.307 -0.374 1.00 94.31 145 ASN A O 1
ATOM 1167 N N . LEU A 1 146 ? -13.093 1.329 -0.256 1.00 94.88 146 LEU A N 1
ATOM 1168 C CA . LEU A 1 146 ? -12.024 0.513 0.325 1.00 94.88 146 LEU A CA 1
ATOM 1169 C C . LEU A 1 146 ? -12.494 -0.247 1.569 1.00 94.88 146 LEU A C 1
ATOM 1171 O O . LEU A 1 146 ? -12.353 -1.467 1.664 1.00 94.88 146 LEU A O 1
ATOM 1175 N N . TYR A 1 147 ? -13.123 0.467 2.502 1.00 94.06 147 TYR A N 1
ATOM 1176 C CA . TYR A 1 147 ? -13.550 -0.105 3.775 1.00 94.06 147 TYR A CA 1
ATOM 1177 C C . TYR A 1 147 ? -14.665 -1.132 3.600 1.00 94.06 147 TYR A C 1
ATOM 1179 O O . TYR A 1 147 ? -14.637 -2.190 4.235 1.00 94.06 147 TYR A O 1
ATOM 1187 N N . ARG A 1 148 ? -15.630 -0.849 2.717 1.00 92.31 148 ARG A N 1
ATOM 1188 C CA . ARG A 1 148 ? -16.719 -1.776 2.386 1.00 92.31 148 ARG A CA 1
ATOM 1189 C C . ARG A 1 148 ? -16.202 -3.017 1.667 1.00 92.31 148 ARG A C 1
ATOM 1191 O O . ARG A 1 148 ? -16.606 -4.121 2.016 1.00 92.31 148 ARG A O 1
ATOM 1198 N N . TYR A 1 149 ? -15.295 -2.837 0.710 1.00 93.06 149 TYR A N 1
ATOM 1199 C CA . TYR A 1 149 ? -14.697 -3.927 -0.056 1.00 93.06 149 TYR A CA 1
ATOM 1200 C C . TYR A 1 149 ? -13.976 -4.920 0.861 1.00 93.06 149 TYR A C 1
ATOM 1202 O O . TYR A 1 149 ? -14.212 -6.120 0.770 1.00 93.06 149 TYR A O 1
ATOM 1210 N N . MET A 1 150 ? -13.172 -4.422 1.807 1.00 92.88 150 MET A N 1
ATOM 1211 C CA . MET A 1 150 ? -12.434 -5.273 2.749 1.00 92.88 150 MET A CA 1
ATOM 1212 C C . MET A 1 150 ? -13.320 -5.896 3.837 1.00 92.88 150 MET A C 1
ATOM 1214 O O . MET A 1 150 ? -13.069 -7.018 4.264 1.00 92.88 150 MET A O 1
ATOM 1218 N N . SER A 1 151 ? -14.357 -5.189 4.300 1.00 90.94 151 SER A N 1
ATOM 1219 C CA . SER A 1 151 ? -15.246 -5.686 5.366 1.00 90.94 151 SER A CA 1
ATOM 1220 C C . SER A 1 151 ? -16.360 -6.611 4.872 1.00 90.94 151 SER A C 1
ATOM 1222 O O . SER A 1 151 ? -16.964 -7.318 5.675 1.00 90.94 151 SER A O 1
ATOM 1224 N N . GLY A 1 152 ? -16.678 -6.590 3.574 1.00 88.19 152 GLY A N 1
ATOM 1225 C CA . GLY A 1 152 ? -17.857 -7.268 3.029 1.00 88.19 152 GLY A CA 1
ATOM 1226 C C . GLY A 1 152 ? -19.187 -6.644 3.474 1.00 88.19 152 GLY A C 1
ATOM 1227 O O . GLY A 1 152 ? -20.231 -7.290 3.350 1.00 88.19 152 GLY A O 1
ATOM 1228 N N . PHE A 1 153 ? -19.159 -5.413 4.001 1.00 86.12 153 PHE A N 1
ATOM 1229 C CA . PHE A 1 153 ? -20.337 -4.707 4.500 1.00 86.12 153 PHE A CA 1
ATOM 1230 C C . PHE A 1 153 ? -21.401 -4.518 3.408 1.00 86.12 153 PHE A C 1
ATOM 1232 O O . PHE A 1 153 ? -21.097 -4.156 2.266 1.00 86.12 153 PHE A O 1
ATOM 1239 N N . LYS A 1 154 ? -22.669 -4.729 3.772 1.00 82.69 154 LYS A N 1
ATOM 1240 C CA . LYS A 1 154 ? -23.823 -4.614 2.872 1.00 82.69 154 LYS A CA 1
ATOM 1241 C C . LYS A 1 154 ? -24.704 -3.447 3.299 1.00 82.69 154 LYS A C 1
ATOM 1243 O O . LYS A 1 154 ? -25.013 -3.309 4.472 1.00 82.69 154 LYS A O 1
ATOM 1248 N N . PHE A 1 155 ? -25.197 -2.667 2.336 1.00 79.81 155 PHE A N 1
ATOM 1249 C CA . PHE A 1 155 ? -26.064 -1.504 2.592 1.00 79.81 155 PHE A CA 1
ATOM 1250 C C . PHE A 1 155 ? -27.402 -1.817 3.282 1.00 79.81 155 PHE A C 1
ATOM 1252 O O . PHE A 1 155 ? -28.100 -0.901 3.703 1.00 79.81 155 PHE A O 1
ATOM 1259 N N . GLU A 1 156 ? -27.783 -3.091 3.372 1.00 80.19 156 GLU A N 1
ATOM 1260 C CA . GLU A 1 156 ? -28.950 -3.535 4.142 1.00 80.19 156 GLU A CA 1
ATOM 1261 C C . GLU A 1 156 ? -28.745 -3.348 5.656 1.00 80.19 156 GLU A C 1
ATOM 1263 O O . GLU A 1 156 ? -29.715 -3.265 6.409 1.00 80.19 156 GLU A O 1
ATOM 1268 N N . GLU A 1 157 ? -27.491 -3.265 6.103 1.00 76.81 157 GLU A N 1
ATOM 1269 C CA . GLU A 1 157 ? -27.130 -3.029 7.494 1.00 76.81 157 GLU A CA 1
ATOM 1270 C C . GLU A 1 157 ? -27.068 -1.518 7.790 1.00 76.81 157 GLU A C 1
ATOM 1272 O O . GLU A 1 157 ? -26.526 -0.745 6.996 1.00 76.81 157 GLU A O 1
ATOM 1277 N N . PRO A 1 158 ? -27.601 -1.060 8.939 1.00 77.94 158 PRO A N 1
ATOM 1278 C CA . PRO A 1 158 ? -27.632 0.363 9.277 1.00 77.94 158 PRO A CA 1
ATOM 1279 C C . PRO A 1 158 ? -26.248 0.933 9.621 1.00 77.94 158 PRO A C 1
ATOM 1281 O O . PRO A 1 158 ? -26.040 2.139 9.510 1.00 77.94 158 PRO A O 1
ATOM 1284 N N . GLU A 1 159 ? -25.316 0.085 10.058 1.00 83.69 159 GLU A N 1
ATOM 1285 C CA . GLU A 1 159 ? -23.957 0.441 10.465 1.00 83.69 159 GLU A CA 1
ATOM 1286 C C . GLU A 1 159 ? -23.051 -0.793 10.420 1.00 83.69 159 GLU A C 1
ATOM 1288 O O . GLU A 1 159 ? -23.501 -1.910 10.679 1.00 83.69 159 GLU A O 1
ATOM 1293 N N . LEU A 1 160 ? -21.764 -0.589 10.131 1.00 88.44 160 LEU A N 1
ATOM 1294 C CA . LEU A 1 160 ? -20.761 -1.637 10.289 1.00 88.44 160 LEU A CA 1
ATOM 1295 C C . LEU A 1 160 ? -20.361 -1.706 11.767 1.00 88.44 160 LEU A C 1
ATOM 1297 O O . LEU A 1 160 ? -19.729 -0.787 12.298 1.00 88.44 160 LEU A O 1
ATOM 1301 N N . VAL A 1 161 ? -20.744 -2.808 12.414 1.00 88.50 161 VAL A N 1
ATOM 1302 C CA . VAL A 1 161 ? -20.450 -3.085 13.824 1.00 88.50 161 VAL A CA 1
ATOM 1303 C C . VAL A 1 161 ? -19.434 -4.205 13.928 1.00 88.50 161 VAL A C 1
ATOM 1305 O O . VAL A 1 161 ? -19.632 -5.294 13.392 1.00 88.50 161 VAL A O 1
ATOM 1308 N N . MET A 1 162 ? -18.373 -3.958 14.686 1.00 90.25 162 MET A N 1
ATOM 1309 C CA . MET A 1 162 ? -17.312 -4.927 14.925 1.00 90.25 162 MET A CA 1
ATOM 1310 C C . MET A 1 162 ? -17.154 -5.151 16.432 1.00 90.25 162 MET A C 1
ATOM 1312 O O . MET A 1 162 ? -17.361 -4.234 17.226 1.00 90.25 162 MET A O 1
ATOM 1316 N N . ARG A 1 163 ? -16.855 -6.381 16.864 1.00 88.94 163 ARG A N 1
ATOM 1317 C CA . ARG A 1 163 ? -16.824 -6.731 18.293 1.00 88.94 163 ARG A CA 1
ATOM 1318 C C . ARG A 1 163 ? -15.612 -7.575 18.640 1.00 88.94 163 ARG A C 1
ATOM 1320 O O . ARG A 1 163 ? -15.406 -8.628 18.048 1.00 88.94 163 ARG A O 1
ATOM 1327 N N . THR A 1 164 ? -14.898 -7.181 19.687 1.00 87.94 164 THR A N 1
ATOM 1328 C CA . THR A 1 164 ? -13.706 -7.899 20.154 1.00 87.94 164 THR A CA 1
ATOM 1329 C C . THR A 1 164 ? -13.850 -8.275 21.623 1.00 87.94 164 THR A C 1
ATOM 1331 O O . THR A 1 164 ? -14.317 -7.483 22.440 1.00 87.94 164 THR A O 1
ATOM 1334 N N . CYS A 1 165 ? -13.425 -9.489 21.975 1.00 81.69 165 CYS A N 1
ATOM 1335 C CA . CYS A 1 165 ? -13.281 -9.929 23.361 1.00 81.69 165 CYS A CA 1
ATOM 1336 C C . CYS A 1 165 ? -11.806 -10.240 23.612 1.00 81.69 165 CYS A C 1
ATOM 1338 O O . CYS A 1 165 ? -11.298 -11.255 23.134 1.00 81.69 165 CYS A O 1
ATOM 1340 N N . LEU A 1 166 ? -11.126 -9.368 24.356 1.00 74.94 166 LEU A N 1
ATOM 1341 C CA . LEU A 1 166 ? -9.764 -9.625 24.816 1.00 74.94 166 LEU A CA 1
ATOM 1342 C C . LEU A 1 166 ? -9.752 -10.756 25.879 1.00 74.94 166 LEU A C 1
ATOM 1344 O O . LEU A 1 166 ? -10.813 -11.095 26.422 1.00 74.94 166 LEU A O 1
ATOM 1348 N N . PRO A 1 167 ? -8.589 -11.384 26.157 1.00 71.31 167 PRO A N 1
ATOM 1349 C CA . PRO A 1 167 ? -8.441 -12.390 27.216 1.00 71.31 167 PRO A CA 1
ATOM 1350 C C . PRO A 1 167 ? -8.905 -11.894 28.600 1.00 71.31 167 PRO A C 1
ATOM 1352 O O . PRO A 1 167 ? -9.095 -10.698 28.811 1.00 71.31 167 PRO A O 1
ATOM 1355 N N . GLU A 1 168 ? -9.129 -12.822 29.538 1.00 65.56 168 GLU A N 1
ATOM 1356 C CA . GLU A 1 168 ? -9.775 -12.549 30.836 1.00 65.56 168 GLU A CA 1
ATOM 1357 C C . GLU A 1 168 ? -9.148 -11.374 31.617 1.00 65.56 168 GLU A C 1
ATOM 1359 O O . GLU A 1 168 ? -7.945 -11.144 31.550 1.00 65.56 168 GLU A O 1
ATOM 1364 N N . ALA A 1 169 ? -9.998 -10.659 32.370 1.00 65.31 169 ALA A N 1
ATOM 1365 C CA . ALA A 1 169 ? -9.788 -9.365 33.049 1.00 65.31 169 ALA A CA 1
ATOM 1366 C C . ALA A 1 169 ? -9.939 -8.086 32.195 1.00 65.31 169 ALA A C 1
ATOM 1368 O O . ALA A 1 169 ? -10.072 -7.007 32.772 1.00 65.31 169 ALA A O 1
ATOM 1369 N N . HIS A 1 170 ? -10.016 -8.173 30.863 1.00 72.75 170 HIS A N 1
ATOM 1370 C CA . HIS A 1 170 ? -10.261 -7.007 30.001 1.00 72.75 170 HIS A CA 1
ATOM 1371 C C . HIS A 1 170 ? -11.742 -6.844 29.608 1.00 72.75 170 HIS A C 1
ATOM 1373 O O . HIS A 1 170 ? -12.480 -7.824 29.480 1.00 72.75 170 HIS A O 1
ATOM 1379 N N . LEU A 1 171 ? -12.179 -5.592 29.411 1.00 81.56 171 LEU A N 1
ATOM 1380 C CA . LEU A 1 171 ? -13.510 -5.275 28.880 1.00 81.56 171 LEU A CA 1
ATOM 1381 C C . LEU A 1 171 ? -13.638 -5.742 27.424 1.00 81.56 171 LEU A C 1
ATOM 1383 O O . LEU A 1 171 ? -12.657 -5.804 26.683 1.00 81.56 171 LEU A O 1
ATOM 1387 N N . GLN A 1 172 ? -14.865 -6.051 27.002 1.00 88.38 172 GLN A N 1
ATOM 1388 C CA . GLN A 1 172 ? -15.144 -6.255 25.580 1.00 88.38 172 GLN A CA 1
ATOM 1389 C C . GLN A 1 172 ? -15.154 -4.908 24.851 1.00 88.38 172 GLN A C 1
ATOM 1391 O O . GLN A 1 172 ? -15.435 -3.876 25.456 1.00 88.38 172 GLN A O 1
ATOM 1396 N N . HIS A 1 173 ? -14.887 -4.901 23.551 1.00 90.44 173 HIS A N 1
ATOM 1397 C CA . HIS A 1 173 ? -14.930 -3.689 22.736 1.00 90.44 173 HIS A CA 1
ATOM 1398 C C . HIS A 1 173 ? -16.058 -3.781 21.714 1.00 90.44 173 HIS A C 1
ATOM 1400 O O . HIS A 1 173 ? -16.205 -4.803 21.035 1.00 90.44 173 HIS A O 1
ATOM 1406 N N . TRP A 1 174 ? -16.834 -2.707 21.610 1.00 91.12 174 TRP A N 1
ATOM 1407 C CA . TRP A 1 174 ? -17.877 -2.533 20.611 1.00 91.12 174 TRP A CA 1
ATOM 1408 C C . TRP A 1 174 ? -17.490 -1.387 19.685 1.00 91.12 174 TRP A C 1
ATOM 1410 O O . TRP A 1 174 ? -17.455 -0.232 20.100 1.00 91.12 174 TRP A O 1
ATOM 1420 N N . TYR A 1 175 ? -17.189 -1.708 18.434 1.00 92.12 175 TYR A N 1
ATOM 1421 C CA . TYR A 1 175 ? -16.781 -0.737 17.432 1.00 92.12 175 TYR A CA 1
ATOM 1422 C C . TYR A 1 175 ? -17.948 -0.417 16.504 1.00 92.12 175 TYR A C 1
ATOM 1424 O O . TYR A 1 175 ? -18.481 -1.318 15.857 1.00 92.12 175 TYR A O 1
ATOM 1432 N N . THR A 1 176 ? -18.293 0.861 16.388 1.00 92.19 176 THR A N 1
ATOM 1433 C CA . THR A 1 176 ? -19.258 1.362 15.402 1.00 92.19 176 THR A CA 1
ATOM 1434 C C . THR A 1 176 ? -18.536 2.244 14.392 1.00 92.19 176 THR A C 1
ATOM 1436 O O . THR A 1 176 ? -17.932 3.256 14.755 1.00 92.19 176 THR A O 1
ATOM 1439 N N . VAL A 1 177 ? -18.599 1.871 13.116 1.00 91.94 177 VAL A N 1
ATOM 1440 C CA . VAL A 1 177 ? -17.935 2.597 12.026 1.00 91.94 177 VAL A CA 1
ATOM 1441 C C . VAL A 1 177 ? -18.886 3.630 11.435 1.00 91.94 177 VAL A C 1
ATOM 1443 O O . VAL A 1 177 ? -20.050 3.338 11.159 1.00 91.94 177 VAL A O 1
ATOM 1446 N N . ASN A 1 178 ? -18.390 4.845 11.210 1.00 86.38 178 ASN A N 1
ATOM 1447 C CA . ASN A 1 178 ? -19.191 5.904 10.611 1.00 86.38 178 ASN A CA 1
ATOM 1448 C C . ASN A 1 178 ? -19.586 5.564 9.163 1.00 86.38 178 ASN A C 1
ATOM 1450 O O . ASN A 1 178 ? -18.734 5.380 8.292 1.00 86.38 178 ASN A O 1
ATOM 1454 N N . THR A 1 179 ? -20.892 5.545 8.898 1.00 82.38 179 THR A N 1
ATOM 1455 C CA . THR A 1 179 ? -21.466 5.153 7.606 1.00 82.38 179 THR A CA 1
ATOM 1456 C C . THR A 1 179 ? -21.080 6.071 6.457 1.00 82.38 179 THR A C 1
ATOM 1458 O O . THR A 1 179 ? -20.982 5.591 5.334 1.00 82.38 179 THR A O 1
ATOM 1461 N N . THR A 1 180 ? -20.791 7.356 6.696 1.00 84.94 180 THR A N 1
ATOM 1462 C CA . THR A 1 180 ? -20.405 8.286 5.617 1.00 84.94 180 THR A CA 1
ATOM 1463 C C . THR A 1 180 ? -19.108 7.868 4.932 1.00 84.94 180 THR A C 1
ATOM 1465 O O . THR A 1 180 ? -18.956 8.068 3.728 1.00 84.94 180 THR A O 1
ATOM 1468 N N . SER A 1 181 ? -18.210 7.218 5.676 1.00 82.56 181 SER A N 1
ATOM 1469 C CA . SER A 1 181 ? -16.939 6.696 5.160 1.00 82.56 181 SER A CA 1
ATOM 1470 C C . SER A 1 181 ? -17.136 5.466 4.263 1.00 82.56 181 SER A C 1
ATOM 1472 O O . SER A 1 181 ? -16.234 5.092 3.518 1.00 82.56 181 SER A O 1
ATOM 1474 N N . LEU A 1 182 ? -18.325 4.856 4.304 1.00 83.94 182 LEU A N 1
ATOM 1475 C CA . LEU A 1 182 ? -18.676 3.622 3.602 1.00 83.94 182 LEU A CA 1
ATOM 1476 C C . LEU A 1 182 ? -19.535 3.858 2.356 1.00 83.94 182 LEU A C 1
ATOM 1478 O O . LEU A 1 182 ? -20.014 2.883 1.788 1.00 83.94 182 LEU A O 1
ATOM 1482 N N . LEU A 1 183 ? -19.803 5.105 1.950 1.00 82.81 183 LEU A N 1
ATOM 1483 C CA . LEU A 1 183 ? -20.726 5.398 0.842 1.00 82.81 183 LEU A CA 1
ATOM 1484 C C . LEU A 1 183 ? -20.016 5.507 -0.513 1.00 82.81 183 LEU A C 1
ATOM 1486 O O . LEU A 1 183 ? -20.461 4.900 -1.484 1.00 82.81 183 LEU A O 1
ATOM 1490 N N . ASP A 1 184 ? -18.928 6.273 -0.574 1.00 84.38 184 ASP A N 1
ATOM 1491 C CA . ASP A 1 184 ? -18.315 6.723 -1.828 1.00 84.38 184 ASP A CA 1
ATOM 1492 C C . ASP A 1 184 ? -17.485 5.623 -2.512 1.00 84.38 184 ASP A C 1
ATOM 1494 O O . ASP A 1 184 ? -16.622 5.018 -1.875 1.00 84.38 184 ASP A O 1
ATOM 1498 N N . GLU A 1 185 ? -17.725 5.382 -3.805 1.00 85.75 185 GLU A N 1
ATOM 1499 C CA . GLU A 1 185 ? -17.016 4.392 -4.640 1.00 85.75 185 GLU A CA 1
ATOM 1500 C C . GLU A 1 185 ? -15.947 5.055 -5.520 1.00 85.75 185 GLU A C 1
ATOM 1502 O O . GLU A 1 185 ? -15.995 5.004 -6.750 1.00 85.75 185 GLU A O 1
ATOM 1507 N N . LYS A 1 186 ? -14.996 5.745 -4.889 1.00 91.19 186 LYS A N 1
ATOM 1508 C CA . LYS A 1 186 ? -13.884 6.415 -5.590 1.00 91.19 186 LYS A CA 1
ATOM 1509 C C . LYS A 1 186 ? -12.540 5.722 -5.410 1.00 91.19 186 LYS A C 1
ATOM 1511 O O . LYS A 1 186 ? -11.565 6.124 -6.044 1.00 91.19 186 LYS A O 1
ATOM 1516 N N . ASP A 1 187 ? -12.481 4.723 -4.542 1.00 95.62 187 ASP A N 1
ATOM 1517 C CA . ASP A 1 187 ? -11.289 3.914 -4.334 1.00 95.62 187 ASP A CA 1
ATOM 1518 C C . ASP A 1 187 ? -11.185 2.883 -5.462 1.00 95.62 187 ASP A C 1
ATOM 1520 O O . ASP A 1 187 ? -12.148 2.642 -6.191 1.00 95.62 187 ASP A O 1
ATOM 1524 N N . CYS A 1 188 ? -10.014 2.287 -5.656 1.00 96.19 188 CYS A N 1
ATOM 1525 C CA . CYS A 1 188 ? -9.798 1.411 -6.805 1.00 96.19 188 CYS A CA 1
ATOM 1526 C C . CYS A 1 188 ? -8.863 0.248 -6.497 1.00 96.19 188 CYS A C 1
ATOM 1528 O O . CYS A 1 188 ? -7.942 0.367 -5.693 1.00 96.19 188 CYS A O 1
ATOM 1530 N N . VAL A 1 189 ? -9.090 -0.877 -7.172 1.00 97.44 189 VAL A N 1
ATOM 1531 C CA . VAL A 1 189 ? -8.186 -2.032 -7.153 1.00 97.44 189 VAL A CA 1
ATOM 1532 C C . VAL A 1 189 ? -7.278 -1.954 -8.375 1.00 97.44 189 VAL A C 1
ATOM 1534 O O . VAL A 1 189 ? -7.761 -1.954 -9.509 1.00 97.44 189 VAL A O 1
ATOM 1537 N N . ILE A 1 190 ? -5.966 -1.900 -8.161 1.00 97.62 190 ILE A N 1
ATOM 1538 C CA . ILE A 1 190 ? -4.959 -1.716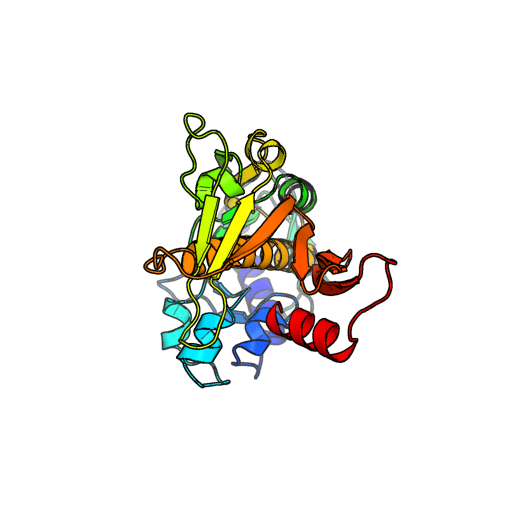 -9.210 1.00 97.62 190 ILE A CA 1
ATOM 1539 C C . ILE A 1 190 ? -4.072 -2.953 -9.291 1.00 97.62 190 ILE A C 1
ATOM 1541 O O . ILE A 1 190 ? -3.500 -3.374 -8.289 1.00 97.62 190 ILE A O 1
ATOM 1545 N N . SER A 1 191 ? -3.915 -3.532 -10.483 1.00 97.12 191 SER A N 1
ATOM 1546 C CA . SER A 1 191 ? -2.970 -4.644 -10.685 1.00 97.12 191 SER A CA 1
ATOM 1547 C C . SER A 1 191 ? -1.610 -4.209 -11.202 1.00 97.12 191 SER A C 1
ATOM 1549 O O . SER A 1 191 ? -0.616 -4.871 -10.926 1.00 97.12 191 SER A O 1
ATOM 1551 N N . ASP A 1 192 ? -1.555 -3.105 -11.945 1.00 96.44 192 ASP A N 1
ATOM 1552 C CA . ASP A 1 192 ? -0.349 -2.696 -12.652 1.00 96.44 192 ASP A CA 1
ATOM 1553 C C . ASP A 1 192 ? -0.243 -1.186 -12.790 1.00 96.44 192 ASP A C 1
ATOM 1555 O O . ASP A 1 192 ? -1.225 -0.499 -13.096 1.00 96.44 192 ASP A O 1
ATOM 1559 N N . ILE A 1 193 ? 0.986 -0.692 -12.677 1.00 97.31 193 ILE A N 1
ATOM 1560 C CA . ILE A 1 193 ? 1.341 0.698 -12.948 1.00 97.31 193 ILE A CA 1
ATOM 1561 C C . ILE A 1 193 ? 2.541 0.774 -13.888 1.00 97.31 193 ILE A C 1
ATOM 1563 O O . ILE A 1 193 ? 3.438 -0.062 -13.850 1.00 97.31 193 ILE A O 1
ATOM 1567 N N . CYS A 1 194 ? 2.565 1.783 -14.755 1.00 96.19 194 CYS A N 1
ATOM 1568 C CA . CYS A 1 194 ? 3.701 2.051 -15.640 1.00 96.19 194 CYS A CA 1
ATOM 1569 C C . CYS A 1 194 ? 4.315 3.381 -15.246 1.00 96.19 194 CYS A C 1
ATOM 1571 O O . CYS A 1 194 ? 3.630 4.400 -15.306 1.00 96.19 194 CYS A O 1
ATOM 1573 N N . ILE A 1 195 ? 5.580 3.376 -14.842 1.00 93.81 195 ILE A N 1
ATOM 1574 C CA . ILE A 1 195 ? 6.244 4.554 -14.295 1.00 93.81 195 ILE A CA 1
ATOM 1575 C C . ILE A 1 195 ? 6.607 5.513 -15.436 1.00 93.81 195 ILE A C 1
ATOM 1577 O O . ILE A 1 195 ? 7.195 5.115 -16.445 1.00 93.81 195 ILE A O 1
ATOM 1581 N N . GLY A 1 196 ? 6.241 6.785 -15.281 1.00 89.44 196 GLY A N 1
ATOM 1582 C CA . GLY A 1 196 ? 6.538 7.862 -16.227 1.00 89.44 196 GLY A CA 1
ATOM 1583 C C . GLY A 1 196 ? 8.019 8.224 -16.268 1.00 89.44 196 GLY A C 1
ATOM 1584 O O . GLY A 1 196 ? 8.573 8.423 -17.347 1.00 89.44 196 GLY A O 1
ATOM 1585 N N . ASN A 1 197 ? 8.652 8.268 -15.098 1.00 87.44 197 ASN A N 1
ATOM 1586 C CA . ASN A 1 197 ? 10.079 8.486 -14.915 1.00 87.44 197 ASN A CA 1
ATOM 1587 C C . ASN A 1 197 ? 10.573 7.552 -13.807 1.00 87.44 197 ASN A C 1
ATOM 1589 O O . ASN A 1 197 ? 10.120 7.662 -12.674 1.00 87.44 197 ASN A O 1
ATOM 1593 N N . GLY A 1 198 ? 11.488 6.626 -14.095 1.00 79.62 198 GLY A N 1
ATOM 1594 C CA . GLY A 1 198 ? 11.927 5.676 -13.065 1.00 79.62 198 GLY A CA 1
ATOM 1595 C C . GLY A 1 1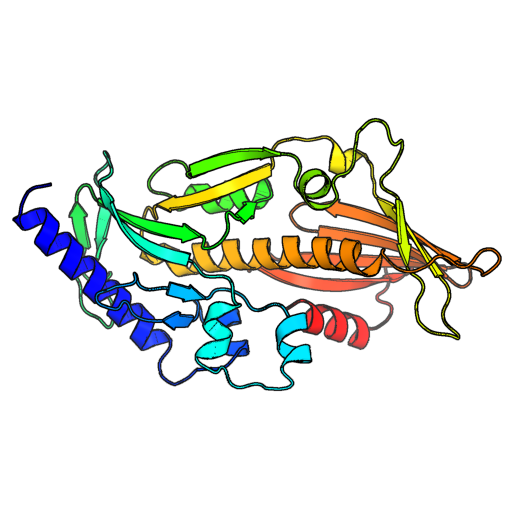98 ? 12.740 6.308 -11.927 1.00 79.62 198 GLY A C 1
ATOM 1596 O O . GLY A 1 198 ? 12.922 5.651 -10.904 1.00 79.62 198 GLY A O 1
ATOM 1597 N N . ALA A 1 199 ? 13.180 7.568 -12.050 1.00 84.62 199 ALA A N 1
ATOM 1598 C CA . ALA A 1 199 ? 13.705 8.331 -10.914 1.00 84.62 199 ALA A CA 1
ATOM 1599 C C . ALA A 1 199 ? 12.642 8.549 -9.817 1.00 84.62 199 ALA A C 1
ATOM 1601 O O . ALA A 1 199 ? 12.991 8.694 -8.648 1.00 84.62 199 ALA A O 1
ATOM 1602 N N . ASP A 1 200 ? 11.354 8.487 -10.173 1.00 91.12 200 ASP A N 1
ATOM 1603 C CA . ASP A 1 200 ? 10.228 8.624 -9.247 1.00 91.12 200 ASP A CA 1
ATOM 1604 C C . ASP A 1 200 ? 9.917 7.315 -8.499 1.00 91.12 200 ASP A C 1
ATOM 1606 O O . ASP A 1 200 ? 8.979 7.279 -7.703 1.00 91.12 200 ASP A O 1
ATOM 1610 N N . LEU A 1 201 ? 10.668 6.224 -8.726 1.00 92.31 201 LEU A N 1
ATOM 1611 C CA . LEU A 1 201 ? 10.388 4.936 -8.079 1.00 92.31 201 LEU A CA 1
ATOM 1612 C C . LEU A 1 201 ? 10.347 5.061 -6.551 1.00 92.31 201 LEU A C 1
ATOM 1614 O O . LEU A 1 201 ? 9.504 4.434 -5.921 1.00 92.31 201 LEU A O 1
ATOM 1618 N N . ALA A 1 202 ? 11.232 5.867 -5.966 1.00 93.31 202 ALA A N 1
ATOM 1619 C CA . ALA A 1 202 ? 11.253 6.136 -4.532 1.00 93.31 202 ALA A CA 1
ATOM 1620 C C . ALA A 1 202 ? 9.895 6.646 -4.016 1.00 93.31 202 ALA A C 1
ATOM 1622 O O . ALA A 1 202 ? 9.333 6.095 -3.075 1.00 93.31 202 ALA A O 1
ATOM 1623 N N . GLU A 1 203 ? 9.342 7.656 -4.686 1.00 95.25 203 GLU A N 1
ATOM 1624 C CA . GLU A 1 203 ? 8.051 8.255 -4.343 1.00 95.25 203 GLU A CA 1
ATOM 1625 C C . GLU A 1 203 ? 6.901 7.265 -4.574 1.00 95.25 203 GLU A C 1
ATOM 1627 O O . GLU A 1 203 ? 6.020 7.112 -3.729 1.00 95.25 203 GLU A O 1
ATOM 1632 N N . VAL A 1 204 ? 6.941 6.525 -5.689 1.00 96.25 204 VAL A N 1
ATOM 1633 C CA . VAL A 1 204 ? 5.973 5.458 -5.987 1.00 96.25 204 VAL A CA 1
ATOM 1634 C C . VAL A 1 204 ? 5.967 4.406 -4.876 1.00 96.25 204 VAL A C 1
ATOM 1636 O O . VAL A 1 204 ? 4.897 4.040 -4.3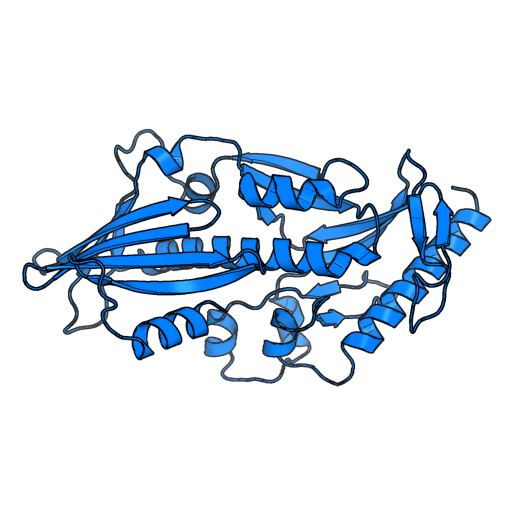93 1.00 96.25 204 VAL A O 1
ATOM 1639 N N . VAL A 1 205 ? 7.141 3.948 -4.431 1.00 96.12 205 VAL A N 1
ATOM 1640 C CA . VAL A 1 205 ? 7.277 2.972 -3.341 1.00 96.12 205 VAL A CA 1
ATOM 1641 C C . VAL A 1 205 ? 6.758 3.544 -2.020 1.00 96.12 205 VAL A C 1
ATOM 1643 O O . VAL A 1 205 ? 6.049 2.833 -1.313 1.00 96.12 205 VAL A O 1
ATOM 1646 N N . SER A 1 206 ? 7.023 4.813 -1.700 1.00 95.81 206 SER A N 1
ATOM 1647 C CA . SER A 1 206 ? 6.479 5.473 -0.500 1.00 95.81 206 SER A CA 1
ATOM 1648 C C . SER A 1 206 ? 4.949 5.546 -0.509 1.00 95.81 206 SER A C 1
ATOM 1650 O O . SER A 1 206 ? 4.311 5.220 0.493 1.00 95.81 206 SER A O 1
ATOM 1652 N N . ILE A 1 207 ? 4.337 5.891 -1.648 1.00 96.50 207 ILE A N 1
ATOM 1653 C CA . ILE A 1 207 ? 2.873 5.911 -1.796 1.00 96.50 207 ILE A CA 1
ATOM 1654 C C . ILE A 1 207 ? 2.292 4.502 -1.622 1.00 96.50 207 ILE A C 1
ATOM 1656 O O . ILE A 1 207 ? 1.314 4.320 -0.893 1.00 96.50 207 ILE A O 1
ATOM 1660 N N . VAL A 1 208 ? 2.899 3.504 -2.273 1.00 96.50 208 VAL A N 1
ATOM 1661 C CA . VAL A 1 208 ? 2.496 2.095 -2.161 1.00 96.50 208 VAL A CA 1
ATOM 1662 C C . VAL A 1 208 ? 2.604 1.630 -0.707 1.00 96.50 208 VAL A C 1
ATOM 1664 O O . VAL A 1 208 ? 1.651 1.075 -0.176 1.00 96.50 208 VAL A O 1
ATOM 1667 N N . ARG A 1 209 ? 3.707 1.914 -0.012 1.00 95.38 209 ARG A N 1
ATOM 1668 C CA . ARG A 1 209 ? 3.881 1.579 1.412 1.00 95.38 209 ARG A CA 1
ATOM 1669 C C . ARG A 1 209 ? 2.819 2.198 2.299 1.00 95.38 209 ARG A C 1
ATOM 1671 O O . ARG A 1 209 ? 2.188 1.482 3.071 1.00 95.38 209 ARG A O 1
ATOM 1678 N N . ALA A 1 210 ? 2.601 3.504 2.171 1.00 95.25 210 ALA A N 1
ATOM 1679 C CA . ALA A 1 210 ? 1.608 4.208 2.969 1.00 95.25 210 ALA A CA 1
ATOM 1680 C C . ALA A 1 210 ? 0.210 3.607 2.785 1.00 95.25 210 ALA A C 1
ATOM 1682 O O . ALA A 1 210 ? -0.509 3.420 3.767 1.00 95.25 210 ALA A O 1
ATOM 1683 N N . GLN A 1 211 ? -0.151 3.255 1.546 1.00 96.38 211 GLN A N 1
ATOM 1684 C CA . GLN A 1 211 ? -1.421 2.598 1.253 1.00 96.38 211 GLN A CA 1
ATOM 1685 C C . GLN A 1 211 ? -1.466 1.147 1.759 1.00 96.38 211 GLN A C 1
ATOM 1687 O O . GLN A 1 211 ? -2.515 0.702 2.216 1.00 96.38 211 GLN A O 1
ATOM 1692 N N . ALA A 1 212 ? -0.359 0.404 1.721 1.00 94.94 212 ALA A N 1
ATOM 1693 C CA . ALA A 1 212 ? -0.315 -0.954 2.260 1.00 94.94 212 ALA A CA 1
ATOM 1694 C C . ALA A 1 212 ? -0.521 -0.954 3.781 1.00 94.94 212 ALA A C 1
ATOM 1696 O O . ALA A 1 212 ? -1.325 -1.731 4.289 1.00 94.94 212 ALA A O 1
ATOM 1697 N N . ILE A 1 213 ? 0.119 -0.019 4.492 1.00 93.81 213 ILE A N 1
ATOM 1698 C CA . ILE A 1 213 ? -0.091 0.182 5.931 1.00 93.81 213 ILE A CA 1
ATOM 1699 C C . ILE A 1 213 ? -1.544 0.594 6.206 1.00 93.81 213 ILE A C 1
ATOM 1701 O O . ILE A 1 213 ? -2.167 0.048 7.110 1.00 93.81 213 ILE A O 1
ATOM 1705 N N . HIS A 1 214 ? -2.125 1.497 5.403 1.00 94.94 214 HIS A N 1
ATOM 1706 C CA . HIS A 1 214 ? -3.544 1.876 5.513 1.00 94.94 214 HIS A CA 1
ATOM 1707 C C . HIS A 1 214 ? -4.480 0.664 5.431 1.00 94.94 214 HIS A C 1
ATOM 1709 O O . HIS A 1 214 ? -5.360 0.505 6.279 1.00 94.94 214 HIS A O 1
ATOM 1715 N N . ASN A 1 215 ? -4.253 -0.210 4.446 1.00 95.00 215 ASN A N 1
ATOM 1716 C CA . ASN A 1 215 ? -5.025 -1.437 4.268 1.00 95.00 215 ASN A CA 1
ATOM 1717 C C . ASN A 1 215 ? -4.829 -2.381 5.463 1.00 95.00 215 ASN A C 1
ATOM 1719 O O . ASN A 1 215 ? -5.813 -2.826 6.049 1.00 95.00 215 ASN A O 1
ATOM 1723 N N . SER A 1 216 ? -3.580 -2.619 5.874 1.00 92.69 216 SER A N 1
ATOM 1724 C CA . SER A 1 216 ? -3.248 -3.525 6.983 1.00 92.69 216 SER A CA 1
ATOM 1725 C C . SER A 1 216 ? -3.828 -3.046 8.321 1.00 92.69 216 SER A C 1
ATOM 1727 O O . SER A 1 216 ? -4.318 -3.853 9.113 1.00 92.69 216 SER A O 1
ATOM 1729 N N . LEU A 1 217 ? -3.882 -1.729 8.566 1.00 92.00 217 LEU A N 1
ATOM 1730 C CA . LEU A 1 217 ? -4.555 -1.154 9.739 1.00 92.00 217 LEU A CA 1
ATOM 1731 C C . LEU A 1 217 ? -6.048 -1.503 9.764 1.00 92.00 217 LEU A C 1
ATOM 1733 O O . LEU A 1 217 ? -6.579 -1.907 10.802 1.00 92.00 217 LEU A O 1
ATOM 1737 N N . TRP A 1 218 ? -6.730 -1.368 8.625 1.00 93.56 218 TRP A N 1
ATOM 1738 C CA . TRP A 1 218 ? -8.146 -1.706 8.522 1.00 93.56 218 TRP A CA 1
ATOM 1739 C C . TRP A 1 218 ? -8.395 -3.214 8.625 1.00 93.56 218 TRP A C 1
ATOM 1741 O O . TRP A 1 218 ? -9.273 -3.648 9.371 1.00 93.56 218 TRP A O 1
ATOM 1751 N N . GLU A 1 219 ? -7.590 -4.021 7.938 1.00 92.06 219 GLU A N 1
ATOM 1752 C CA . GLU A 1 219 ? -7.652 -5.481 8.006 1.00 92.06 219 GLU A CA 1
ATOM 1753 C C . GLU A 1 219 ? -7.420 -5.993 9.430 1.00 92.06 219 GLU A C 1
ATOM 1755 O O . GLU A 1 219 ? -8.172 -6.836 9.917 1.00 92.06 219 GLU A O 1
ATOM 1760 N N . SER A 1 220 ? -6.452 -5.418 10.145 1.00 88.44 220 SER A N 1
ATOM 1761 C CA . SER A 1 220 ? -6.175 -5.748 11.544 1.00 88.44 220 SER A CA 1
ATOM 1762 C C . SER A 1 220 ? -7.384 -5.484 12.446 1.00 88.44 220 SER A C 1
ATOM 1764 O O . SER A 1 220 ? -7.713 -6.312 13.300 1.00 88.44 220 SER A O 1
ATOM 1766 N N . LEU A 1 221 ? -8.090 -4.361 12.250 1.00 89.19 221 LEU A N 1
ATOM 1767 C CA . LEU A 1 221 ? -9.323 -4.060 12.988 1.00 89.19 221 LEU A CA 1
ATOM 1768 C C . LEU A 1 221 ? -10.424 -5.095 12.708 1.00 89.19 221 LEU A C 1
ATOM 1770 O O . LEU A 1 221 ? -11.081 -5.565 13.644 1.00 89.19 221 LEU A O 1
ATOM 1774 N N . LEU A 1 222 ? -10.596 -5.491 11.445 1.00 90.62 222 LEU A N 1
ATOM 1775 C CA . LEU A 1 222 ? -11.565 -6.515 11.046 1.00 90.62 222 LEU A CA 1
ATOM 1776 C C . LEU A 1 222 ? -11.211 -7.890 11.633 1.00 90.62 222 LEU A C 1
ATOM 1778 O O . LEU A 1 222 ? -12.067 -8.552 12.221 1.00 90.62 222 LEU A O 1
ATOM 1782 N N . ALA A 1 223 ? -9.944 -8.297 11.545 1.00 86.62 223 ALA A N 1
ATOM 1783 C CA . ALA A 1 223 ? -9.465 -9.594 12.015 1.00 86.62 223 ALA A CA 1
ATOM 1784 C C . ALA A 1 223 ? -9.623 -9.762 13.535 1.00 86.62 223 ALA A C 1
ATOM 1786 O O . ALA A 1 223 ? -10.067 -10.817 14.005 1.00 86.62 223 ALA A O 1
ATOM 1787 N N . MET A 1 224 ? -9.336 -8.711 14.314 1.00 82.62 224 MET A N 1
ATOM 1788 C CA . MET A 1 224 ? -9.531 -8.721 15.771 1.00 82.62 224 MET A CA 1
ATOM 1789 C C . MET A 1 224 ? -11.003 -8.877 16.176 1.00 82.62 224 MET A C 1
ATOM 1791 O O . MET A 1 224 ? -11.298 -9.371 17.265 1.00 82.62 224 MET A O 1
ATOM 1795 N N . SER A 1 225 ? -11.928 -8.510 15.292 1.00 81.88 225 SER A N 1
ATOM 1796 C CA . SER A 1 225 ? -13.363 -8.443 15.574 1.00 81.88 225 SER A CA 1
ATOM 1797 C C . SER A 1 225 ? -14.118 -9.766 15.380 1.00 81.88 225 SER A C 1
ATOM 1799 O O . SER A 1 225 ? -15.345 -9.798 15.289 1.00 81.88 225 SER A O 1
ATOM 1801 N N . THR A 1 226 ? -13.387 -10.880 15.318 1.00 66.75 226 THR A N 1
ATOM 1802 C CA . THR A 1 226 ? -13.914 -12.239 15.091 1.00 66.75 226 THR A CA 1
ATOM 1803 C C . THR A 1 226 ? -14.124 -13.041 16.385 1.00 66.75 226 THR A C 1
ATOM 1805 O O . THR A 1 226 ? -14.555 -14.198 16.357 1.00 66.75 226 THR A O 1
ATOM 1808 N N . GLY A 1 227 ? -13.831 -12.445 17.547 1.00 65.31 227 GLY A N 1
ATOM 1809 C CA . GLY A 1 227 ? -13.917 -13.106 18.849 1.00 65.31 227 GLY A CA 1
ATOM 1810 C C . GLY A 1 227 ? -15.345 -13.499 19.259 1.00 65.31 227 GLY A C 1
ATOM 1811 O O . GLY A 1 227 ? -16.323 -12.814 18.963 1.00 65.31 227 GLY A O 1
ATOM 1812 N N . LYS A 1 228 ? -15.483 -14.600 20.014 1.00 69.81 228 LYS A N 1
ATOM 1813 C CA . LYS A 1 228 ? -16.773 -15.013 20.596 1.00 69.81 228 LYS A CA 1
ATOM 1814 C C . LYS A 1 228 ? -17.228 -13.994 21.648 1.00 69.81 228 LYS A C 1
ATOM 1816 O O . LYS A 1 228 ? -16.717 -13.989 22.765 1.00 69.81 228 LYS A O 1
ATOM 1821 N N . TRP A 1 229 ? -18.213 -13.169 21.297 1.00 80.06 229 TRP A N 1
ATOM 1822 C CA . TRP A 1 229 ? -18.852 -12.216 22.209 1.00 80.06 229 TRP A CA 1
ATOM 1823 C C . TRP A 1 229 ? -19.506 -12.919 23.408 1.00 80.06 229 TRP A C 1
ATOM 1825 O O . TRP A 1 229 ? -20.315 -13.838 23.248 1.00 80.06 229 TRP A O 1
ATOM 1835 N N . LYS A 1 230 ? -19.197 -12.456 24.619 1.00 81.25 230 LYS A N 1
ATOM 1836 C CA . LYS A 1 230 ? -19.747 -12.962 25.879 1.00 81.25 230 LYS A CA 1
ATOM 1837 C C . LYS A 1 230 ? -20.902 -12.065 26.327 1.00 81.25 230 LYS A C 1
ATOM 1839 O O . LYS A 1 230 ? -20.717 -10.904 26.692 1.00 81.25 230 LYS A O 1
ATOM 1844 N N . LYS A 1 231 ? -22.125 -12.604 26.313 1.00 78.25 231 LYS A N 1
ATOM 1845 C CA . LYS A 1 231 ? -23.310 -11.891 26.819 1.00 78.25 231 LYS A CA 1
ATOM 1846 C C . LYS A 1 231 ? -23.149 -11.578 28.313 1.00 78.25 231 LYS A C 1
ATOM 1848 O O . LYS A 1 231 ? -22.753 -12.450 29.077 1.00 78.25 231 LYS A O 1
ATOM 1853 N N . GLY A 1 232 ? -23.501 -10.356 28.715 1.00 78.25 232 GLY A N 1
ATOM 1854 C CA . GLY A 1 232 ? -23.534 -9.929 30.120 1.00 78.25 232 GLY A CA 1
ATOM 1855 C C . GLY A 1 232 ? -22.233 -9.334 30.671 1.00 78.25 232 GLY A C 1
ATOM 1856 O O . GLY A 1 232 ? -22.257 -8.807 31.777 1.00 78.25 232 GLY A O 1
ATOM 1857 N N . LEU A 1 233 ? -21.123 -9.365 29.923 1.00 81.75 233 LEU A N 1
ATOM 1858 C CA . LEU A 1 233 ? -19.919 -8.616 30.293 1.00 81.75 233 LEU A CA 1
ATOM 1859 C C . LEU A 1 233 ? -20.017 -7.161 29.819 1.00 81.75 233 LEU A C 1
ATOM 1861 O O . LEU A 1 233 ? -20.541 -6.886 28.736 1.00 81.75 233 LEU A O 1
ATOM 1865 N N . ALA A 1 234 ? -19.479 -6.246 30.624 1.00 86.12 234 ALA A N 1
ATOM 1866 C CA . ALA A 1 234 ? -19.357 -4.839 30.266 1.00 86.12 234 ALA A CA 1
ATOM 1867 C C . ALA A 1 234 ? -18.461 -4.654 29.028 1.00 86.12 23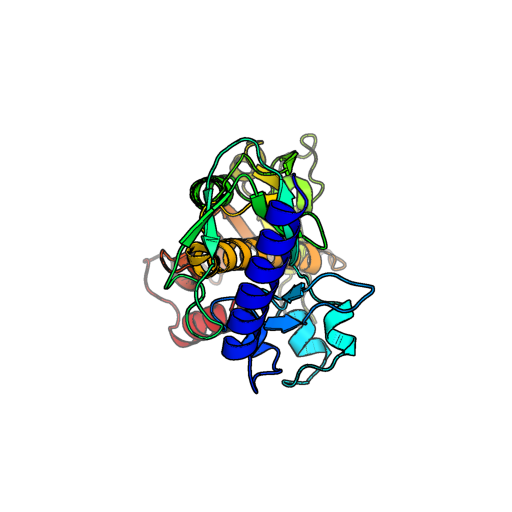4 ALA A C 1
ATOM 1869 O O . ALA A 1 234 ? -17.572 -5.470 28.751 1.00 86.12 234 ALA A O 1
ATOM 1870 N N . HIS A 1 235 ? -18.716 -3.580 28.283 1.00 87.94 235 HIS A N 1
ATOM 1871 C CA . HIS A 1 235 ? -17.954 -3.229 27.094 1.00 87.94 235 HIS A CA 1
ATOM 1872 C C . HIS A 1 235 ? -17.637 -1.739 27.043 1.00 87.94 235 HIS A C 1
ATOM 1874 O O . HIS A 1 235 ? -18.291 -0.933 27.703 1.00 87.94 235 HIS A O 1
ATOM 1880 N N . VAL A 1 236 ? -16.619 -1.408 26.255 1.00 90.19 236 VAL A N 1
ATOM 1881 C CA . VAL A 1 236 ? -16.276 -0.044 25.862 1.00 90.19 236 VAL A CA 1
ATOM 1882 C C . VAL A 1 236 ? -16.852 0.208 24.474 1.00 90.19 236 VAL A C 1
ATOM 1884 O O . VAL A 1 236 ? -16.568 -0.552 23.544 1.00 90.19 236 VAL A O 1
ATOM 1887 N N . ASP A 1 237 ? -17.640 1.271 24.348 1.00 91.88 237 ASP A N 1
ATOM 1888 C CA . ASP A 1 237 ? -18.113 1.776 23.062 1.00 91.88 237 ASP A CA 1
ATOM 1889 C C . ASP A 1 237 ? -17.022 2.611 22.391 1.00 91.88 237 ASP A C 1
ATOM 1891 O O . ASP A 1 237 ? -16.510 3.578 22.962 1.00 91.88 237 ASP A O 1
ATOM 1895 N N . ILE A 1 238 ? -16.678 2.238 21.163 1.00 93.88 238 ILE A N 1
ATOM 1896 C CA . ILE A 1 238 ? -15.633 2.865 20.362 1.00 93.88 238 ILE A CA 1
ATOM 1897 C C . ILE A 1 238 ? -16.242 3.251 19.017 1.00 93.88 238 ILE A C 1
ATOM 1899 O O . ILE A 1 238 ? -16.725 2.405 18.267 1.00 93.88 238 ILE A O 1
ATOM 1903 N N . ARG A 1 239 ? -16.211 4.537 18.672 1.00 94.56 239 ARG A N 1
ATOM 1904 C CA . ARG A 1 239 ? -16.612 4.993 17.332 1.00 94.56 239 ARG A CA 1
ATOM 1905 C C . ARG A 1 239 ? -15.384 5.150 16.460 1.00 94.56 239 ARG A C 1
ATOM 1907 O O . ARG A 1 239 ? -14.414 5.749 16.911 1.00 94.56 239 ARG A O 1
ATOM 1914 N N . ILE A 1 240 ? -15.447 4.650 15.230 1.00 94.88 240 ILE A N 1
ATOM 1915 C CA . ILE A 1 240 ? -14.355 4.740 14.258 1.00 94.88 240 ILE A CA 1
ATOM 1916 C C . ILE A 1 240 ? -14.776 5.630 13.090 1.00 94.88 240 ILE A C 1
ATOM 1918 O O . ILE A 1 240 ? -15.821 5.414 12.470 1.00 94.88 240 ILE A O 1
ATOM 1922 N N . PHE A 1 241 ? -13.933 6.603 12.764 1.00 93.56 241 PHE A N 1
ATOM 1923 C CA . PHE A 1 241 ? -14.028 7.429 11.570 1.00 93.56 241 PHE A CA 1
ATOM 1924 C C . PHE A 1 241 ? -12.795 7.193 10.684 1.00 93.56 241 PHE A C 1
ATOM 1926 O O . PHE A 1 241 ? -11.748 7.814 10.896 1.00 93.56 241 PHE A O 1
ATOM 1933 N N . PRO A 1 242 ? -12.870 6.247 9.733 1.00 92.88 242 PRO A N 1
ATOM 1934 C CA . PRO A 1 242 ? -11.753 5.945 8.858 1.00 92.88 242 PRO A CA 1
ATOM 1935 C C . PRO A 1 242 ? -11.764 6.850 7.616 1.00 92.88 242 PRO A C 1
ATOM 1937 O O . PRO A 1 242 ? -12.795 7.119 7.007 1.00 92.88 242 PRO A O 1
ATOM 1940 N N . SER A 1 243 ? -10.593 7.310 7.192 1.00 90.88 243 SER A N 1
ATOM 1941 C CA . SER A 1 243 ? -10.402 8.145 6.006 1.00 90.88 243 SER A CA 1
ATOM 1942 C C . SER A 1 243 ? -9.051 7.840 5.336 1.00 90.88 243 SER A C 1
ATOM 1944 O O . SER A 1 243 ? -8.170 7.270 5.981 1.00 90.88 243 SER A O 1
ATOM 1946 N N . PRO A 1 244 ? -8.850 8.216 4.060 1.00 86.31 244 PRO A N 1
ATOM 1947 C CA . PRO A 1 244 ? -7.635 7.885 3.304 1.00 86.31 244 PRO A CA 1
ATOM 1948 C C . PRO A 1 244 ? -6.296 8.271 3.951 1.00 86.31 244 PRO A C 1
ATOM 1950 O O . PRO A 1 244 ? -5.265 7.715 3.596 1.00 86.31 244 PRO A O 1
ATOM 1953 N N . ALA A 1 245 ? -6.290 9.254 4.853 1.00 90.00 245 ALA A N 1
ATOM 1954 C CA . ALA A 1 245 ? -5.080 9.744 5.515 1.00 90.00 245 ALA A CA 1
ATOM 1955 C C . ALA A 1 245 ? -5.183 9.708 7.045 1.00 90.00 245 ALA A C 1
ATOM 1957 O O . ALA A 1 245 ? -4.307 10.239 7.724 1.00 90.00 245 ALA A O 1
ATOM 1958 N N . ARG A 1 246 ? -6.270 9.154 7.597 1.00 92.94 246 ARG A N 1
ATOM 1959 C CA . ARG A 1 246 ? -6.519 9.195 9.036 1.00 92.94 246 ARG A CA 1
ATOM 1960 C C . ARG A 1 246 ? -7.509 8.133 9.494 1.00 92.94 246 ARG A C 1
ATOM 1962 O O . ARG A 1 246 ? -8.570 8.010 8.890 1.00 92.94 246 ARG A O 1
ATOM 1969 N N . PHE A 1 247 ? -7.228 7.486 10.618 1.00 93.88 247 PHE A N 1
ATOM 1970 C CA . PHE A 1 247 ? -8.223 6.798 11.439 1.00 93.88 247 PHE A CA 1
ATOM 1971 C C . PHE A 1 247 ? -8.417 7.569 12.742 1.00 93.88 247 PHE A C 1
ATOM 1973 O O . PHE A 1 247 ? -7.454 7.786 13.475 1.00 93.88 247 PHE A O 1
ATOM 1980 N N . GLU A 1 248 ? -9.651 7.970 13.042 1.00 94.81 248 GLU A N 1
ATOM 1981 C CA . GLU A 1 248 ? -10.004 8.527 14.353 1.00 94.81 248 GLU A CA 1
ATOM 1982 C C . GLU A 1 248 ? -10.857 7.525 15.125 1.00 94.81 248 GLU A C 1
ATOM 1984 O O . GLU A 1 248 ? -11.846 7.009 14.601 1.00 94.81 248 GLU A O 1
ATOM 1989 N N . LEU A 1 249 ? -10.472 7.242 16.367 1.00 95.00 249 LEU A N 1
ATOM 1990 C CA . LEU A 1 249 ? -11.219 6.393 17.281 1.00 95.00 249 LEU A CA 1
ATOM 1991 C C . LEU A 1 249 ? -11.573 7.201 18.527 1.00 95.00 249 LEU A C 1
ATOM 1993 O O . LEU A 1 249 ? -10.686 7.707 19.209 1.00 95.00 249 LEU A O 1
ATOM 1997 N N . SER A 1 250 ? -12.861 7.294 18.849 1.00 94.56 250 SER A N 1
ATOM 1998 C CA . SER A 1 250 ? -13.331 7.964 20.066 1.00 94.56 250 SER A CA 1
ATOM 1999 C C . SER A 1 250 ? -13.942 6.960 21.034 1.00 94.56 250 SER A C 1
ATOM 2001 O O . SER A 1 250 ? -14.815 6.188 20.624 1.00 94.56 250 SER A O 1
ATOM 2003 N N . LEU A 1 251 ? -13.543 7.008 22.303 1.00 94.25 251 LEU A N 1
ATOM 2004 C CA . LEU A 1 251 ? -14.058 6.131 23.358 1.00 94.25 251 LEU A CA 1
ATOM 2005 C C . LEU A 1 251 ? -14.209 6.878 24.684 1.00 94.25 251 LEU A C 1
ATOM 2007 O O . LEU A 1 251 ? -13.511 7.858 24.933 1.00 94.25 251 LEU A O 1
ATOM 2011 N N . CYS A 1 252 ? -15.118 6.410 25.538 1.00 90.19 252 CYS A N 1
ATOM 2012 C CA . CYS A 1 252 ? -15.317 6.954 26.880 1.00 90.19 252 CYS A CA 1
ATOM 2013 C C . CYS A 1 252 ? -14.794 5.967 27.926 1.00 90.19 252 CYS A C 1
ATOM 2015 O O . CYS A 1 252 ? -15.198 4.803 27.934 1.00 90.19 252 CYS A O 1
ATOM 2017 N N . ALA A 1 253 ? -13.924 6.429 28.821 1.00 84.56 253 ALA A N 1
ATOM 2018 C CA . ALA A 1 253 ? -13.446 5.662 29.965 1.00 84.56 253 ALA A CA 1
ATOM 2019 C C . ALA A 1 253 ? -13.400 6.565 31.206 1.00 84.56 253 ALA A C 1
ATOM 2021 O O . ALA A 1 253 ? -12.997 7.719 31.123 1.00 84.56 253 ALA A O 1
ATOM 2022 N N . GLU A 1 254 ? -13.863 6.061 32.354 1.00 82.56 254 GLU A N 1
ATOM 2023 C CA . GLU A 1 254 ? -13.876 6.801 33.633 1.00 82.56 254 GLU A CA 1
ATOM 2024 C C . GLU A 1 254 ? -14.549 8.190 33.567 1.00 82.56 254 GLU A C 1
ATOM 2026 O O . GLU A 1 254 ? -14.159 9.130 34.254 1.00 82.56 254 GLU A O 1
ATOM 2031 N N . SER A 1 255 ? -15.607 8.326 32.759 1.00 82.88 255 SER A N 1
ATOM 2032 C CA . SER A 1 255 ? -16.308 9.600 32.492 1.00 82.88 255 SER A CA 1
ATOM 2033 C C . SER A 1 255 ? -15.479 10.650 31.739 1.00 82.88 255 SER A C 1
ATOM 2035 O O . SER A 1 255 ? -15.874 11.815 31.689 1.00 82.88 255 SER A O 1
ATOM 2037 N N . LYS A 1 256 ? -14.360 10.250 31.129 1.00 88.50 256 LYS A N 1
ATOM 2038 C CA . LYS A 1 256 ? -13.558 11.069 30.220 1.00 88.50 256 LYS A CA 1
ATOM 2039 C C . LYS A 1 256 ? -13.634 10.525 28.800 1.00 88.50 256 LYS A C 1
ATOM 2041 O O . LYS A 1 256 ? -13.651 9.313 28.582 1.00 88.50 256 LYS A O 1
ATOM 2046 N N . MET A 1 257 ? -13.676 11.436 27.835 1.00 92.12 257 MET A N 1
ATOM 2047 C CA . MET A 1 257 ? -13.568 11.092 26.420 1.00 92.12 257 MET A CA 1
ATOM 2048 C C . MET A 1 257 ? -12.098 11.055 26.021 1.00 92.12 257 MET A C 1
ATOM 2050 O O . MET A 1 257 ? -11.337 11.947 26.383 1.00 92.12 257 MET A O 1
ATOM 2054 N N . TYR A 1 258 ? -11.736 10.041 25.249 1.00 94.44 258 TYR A N 1
ATOM 2055 C CA . TYR A 1 258 ? -10.418 9.882 24.657 1.00 94.44 258 TYR A CA 1
ATOM 2056 C C . TYR A 1 258 ? -10.546 9.818 23.144 1.00 94.44 258 TYR A C 1
ATOM 2058 O O . TYR A 1 258 ? -11.484 9.212 22.611 1.00 94.44 258 TYR A O 1
ATOM 2066 N N . LEU A 1 259 ? -9.580 10.427 22.468 1.00 95.06 259 LEU A N 1
ATOM 2067 C CA . LEU A 1 259 ? -9.472 10.447 21.025 1.00 95.06 259 LEU A CA 1
ATOM 2068 C C . LEU A 1 259 ? -8.114 9.888 20.613 1.00 95.06 259 LEU A C 1
ATOM 2070 O O . LEU A 1 259 ? -7.069 10.458 20.911 1.00 95.06 259 LEU A O 1
ATOM 2074 N N . ILE A 1 260 ? -8.143 8.761 19.916 1.00 95.31 260 ILE A N 1
ATOM 2075 C CA . ILE A 1 260 ? -6.963 8.141 19.324 1.00 95.31 260 ILE A CA 1
ATOM 2076 C C . ILE A 1 260 ? -6.967 8.514 17.846 1.00 95.31 260 ILE A C 1
ATOM 2078 O O . ILE A 1 260 ? -7.945 8.238 17.145 1.00 95.31 260 ILE A O 1
ATOM 2082 N N . ARG A 1 261 ? -5.890 9.130 17.362 1.00 95.12 261 ARG A N 1
ATOM 2083 C CA . ARG A 1 261 ? -5.716 9.454 15.944 1.00 95.12 261 ARG A CA 1
ATOM 2084 C C . ARG A 1 261 ? -4.513 8.710 15.385 1.00 95.12 261 ARG A C 1
ATOM 2086 O O . ARG A 1 261 ? -3.445 8.705 15.984 1.00 95.12 261 ARG A O 1
ATOM 2093 N N . ILE A 1 262 ? -4.695 8.085 14.230 1.00 95.88 262 ILE A N 1
ATOM 2094 C CA . ILE A 1 262 ? -3.618 7.521 13.418 1.00 95.88 262 ILE A CA 1
ATOM 2095 C C . ILE A 1 262 ? -3.625 8.291 12.107 1.00 95.88 262 ILE A C 1
ATOM 2097 O O . ILE A 1 262 ? -4.610 8.219 11.379 1.00 95.88 262 ILE A O 1
ATOM 2101 N N . GLU A 1 263 ? -2.576 9.054 11.825 1.00 95.31 263 GLU A N 1
ATOM 2102 C CA . GLU A 1 263 ? -2.537 10.033 10.736 1.00 95.31 263 GLU A CA 1
ATOM 2103 C C . GLU A 1 263 ? -1.335 9.831 9.820 1.00 95.31 263 GLU A C 1
ATOM 2105 O O . GLU A 1 263 ? -0.220 9.612 10.285 1.00 95.31 263 GLU A O 1
ATOM 2110 N N . LEU A 1 264 ? -1.568 9.951 8.514 1.00 95.06 264 LEU A N 1
ATOM 2111 C CA . LEU A 1 264 ? -0.529 9.925 7.494 1.00 95.06 264 LEU A CA 1
ATOM 2112 C C . LEU A 1 264 ? 0.073 11.324 7.324 1.00 95.06 264 LEU A C 1
ATOM 2114 O O . LEU A 1 264 ? -0.633 12.282 6.987 1.00 95.06 264 LEU A O 1
ATOM 2118 N N . THR A 1 265 ? 1.385 11.437 7.501 1.00 93.00 265 THR A N 1
ATOM 2119 C CA . THR A 1 265 ? 2.134 12.678 7.287 1.00 93.00 265 THR A CA 1
ATOM 2120 C C . THR A 1 265 ? 2.302 12.999 5.801 1.00 93.00 265 THR A C 1
ATOM 2122 O O . THR A 1 265 ? 1.879 12.264 4.901 1.00 93.00 265 THR A O 1
ATOM 2125 N N . ARG A 1 266 ? 2.923 14.146 5.503 1.00 87.75 266 ARG A N 1
ATOM 2126 C CA . ARG A 1 266 ? 3.269 14.501 4.118 1.00 87.75 266 ARG A CA 1
ATOM 2127 C C . ARG A 1 266 ? 4.424 13.656 3.594 1.00 87.75 266 ARG A C 1
ATOM 2129 O O . ARG A 1 266 ? 4.504 13.445 2.392 1.00 87.75 266 ARG A O 1
ATOM 2136 N N . GLU A 1 267 ? 5.251 13.164 4.504 1.00 87.69 267 GLU A N 1
ATOM 2137 C CA . GLU A 1 267 ? 6.436 12.345 4.286 1.00 87.69 267 GLU A CA 1
ATOM 2138 C C . GLU A 1 267 ? 6.109 10.842 4.193 1.00 87.69 267 GLU A C 1
ATOM 2140 O O . GLU A 1 267 ? 7.017 10.023 4.136 1.00 87.69 267 GLU A O 1
ATOM 2145 N N . PHE A 1 268 ? 4.820 10.481 4.128 1.00 89.06 268 PHE A N 1
ATOM 2146 C CA . PHE A 1 268 ? 4.318 9.102 4.046 1.00 89.06 268 PHE A CA 1
ATOM 2147 C C . PHE A 1 268 ? 4.580 8.234 5.285 1.00 89.06 268 PHE A C 1
ATOM 2149 O O . PHE A 1 268 ? 4.575 7.008 5.197 1.00 89.06 268 PHE A O 1
ATOM 2156 N N . GLU A 1 269 ? 4.734 8.862 6.447 1.00 90.06 269 GLU A N 1
ATOM 2157 C CA . GLU A 1 269 ? 4.852 8.175 7.732 1.00 90.06 269 GLU A CA 1
ATOM 2158 C C . GLU A 1 269 ? 3.505 8.170 8.453 1.00 90.06 269 GLU A C 1
ATOM 2160 O O . GLU A 1 269 ? 2.758 9.150 8.403 1.00 90.06 269 GLU A O 1
ATOM 2165 N N . TRP A 1 270 ? 3.184 7.081 9.146 1.00 92.75 270 TRP A N 1
ATOM 2166 C CA . TRP A 1 270 ? 1.985 7.021 9.978 1.00 92.75 270 TRP A CA 1
ATOM 2167 C C . TRP A 1 270 ? 2.326 7.351 11.427 1.00 92.75 270 TRP A C 1
ATOM 2169 O O . TRP A 1 270 ? 3.175 6.699 12.031 1.00 92.75 270 TRP A O 1
ATOM 2179 N N . ILE A 1 271 ? 1.642 8.335 12.004 1.00 94.94 271 ILE A N 1
ATOM 2180 C CA . ILE A 1 271 ? 1.838 8.768 13.391 1.00 94.94 271 ILE A CA 1
ATOM 2181 C C . ILE A 1 271 ? 0.587 8.457 14.200 1.00 94.94 271 ILE A C 1
ATOM 2183 O O . ILE A 1 271 ? -0.529 8.723 13.760 1.00 94.94 271 ILE A O 1
ATOM 2187 N N . GLY A 1 272 ? 0.784 7.911 15.398 1.00 95.44 272 GLY A N 1
ATOM 2188 C CA . GLY A 1 272 ? -0.272 7.685 16.373 1.00 95.44 272 GLY A CA 1
ATOM 2189 C C . GLY A 1 272 ? -0.244 8.716 17.498 1.00 95.44 272 GLY A C 1
ATOM 2190 O O . GLY A 1 272 ? 0.809 8.943 18.093 1.00 95.44 272 GLY A O 1
ATOM 2191 N N . THR A 1 273 ? -1.394 9.301 17.826 1.00 95.19 273 THR A N 1
ATOM 2192 C CA . THR A 1 273 ? -1.561 10.186 18.985 1.00 95.19 273 THR A CA 1
ATOM 2193 C C . THR A 1 273 ? -2.780 9.811 19.817 1.00 95.19 273 THR A C 1
ATOM 2195 O O . THR A 1 273 ? -3.788 9.331 19.290 1.00 95.19 273 THR A O 1
ATOM 2198 N N . VAL A 1 274 ? -2.691 10.037 21.129 1.00 95.12 274 VAL A N 1
ATOM 2199 C CA . VAL A 1 274 ? -3.811 9.872 22.062 1.00 95.12 274 VAL A CA 1
ATOM 2200 C C . VAL A 1 274 ? -4.034 11.161 22.847 1.00 95.12 274 VAL A C 1
ATOM 2202 O O . VAL A 1 274 ? -3.178 11.593 23.620 1.00 95.12 274 VAL A O 1
ATOM 2205 N N . GLU A 1 275 ? -5.207 11.755 22.660 1.00 94.44 275 GLU A N 1
ATOM 2206 C CA . GLU A 1 275 ? -5.651 12.997 23.296 1.00 94.44 275 GLU A CA 1
ATOM 2207 C C . GLU A 1 275 ? -6.834 12.723 24.237 1.00 94.44 275 GLU A C 1
ATOM 2209 O O . GLU A 1 275 ? -7.629 11.803 24.008 1.00 94.44 275 GLU A O 1
ATOM 2214 N N . ASP A 1 276 ? -6.951 13.506 25.306 1.00 92.44 276 ASP A N 1
ATOM 2215 C CA . ASP A 1 276 ? -8.144 13.523 26.154 1.00 92.44 276 ASP A CA 1
ATOM 2216 C C . ASP A 1 276 ? -9.193 14.538 25.659 1.00 92.44 276 ASP A C 1
ATOM 2218 O O . ASP A 1 276 ? -9.070 15.143 24.590 1.00 92.44 276 ASP A O 1
ATOM 2222 N N . SER A 1 277 ? -10.269 14.708 26.429 1.00 86.56 277 SER A N 1
ATOM 2223 C CA . SER A 1 277 ? -11.374 15.607 26.094 1.00 86.56 277 SER A CA 1
ATOM 2224 C C . SER A 1 277 ? -10.985 17.082 26.006 1.00 86.56 277 SER A C 1
ATOM 2226 O O . SER A 1 277 ? -11.719 17.848 25.382 1.00 86.56 277 SER A O 1
ATOM 2228 N N . ASP A 1 278 ? -9.869 17.473 26.622 1.00 86.88 278 ASP A N 1
ATOM 2229 C CA . ASP A 1 278 ? -9.372 18.848 26.633 1.00 86.88 278 ASP A CA 1
ATOM 2230 C C . ASP A 1 278 ? -8.384 19.102 25.476 1.00 86.88 278 ASP A C 1
ATOM 2232 O O . ASP A 1 278 ? -7.960 20.236 25.254 1.00 86.88 278 ASP A O 1
ATOM 2236 N N . GLY A 1 279 ? -8.070 18.063 24.687 1.00 85.44 279 GLY A N 1
ATOM 2237 C CA . GLY A 1 279 ? -7.099 18.107 23.591 1.00 85.44 279 GLY A CA 1
ATOM 2238 C C . GLY A 1 279 ? -5.653 17.939 24.057 1.00 85.44 279 GLY A C 1
ATOM 2239 O O . GLY A 1 279 ? -4.730 18.108 23.258 1.00 85.44 279 GLY A O 1
ATOM 2240 N N . GLU A 1 280 ? -5.442 17.604 25.331 1.00 89.94 280 GLU A N 1
ATOM 2241 C CA . GLU A 1 280 ? -4.116 17.380 25.887 1.00 89.94 280 GLU A CA 1
ATOM 2242 C C . GLU A 1 280 ? -3.650 15.953 25.598 1.00 89.94 280 GLU A C 1
ATOM 2244 O O . GLU A 1 280 ? -4.419 14.986 25.635 1.00 89.94 280 GLU A O 1
ATOM 2249 N N . LYS A 1 281 ? -2.354 15.805 25.308 1.00 91.75 281 LYS A N 1
ATOM 2250 C CA . LYS A 1 281 ? -1.760 14.488 25.069 1.00 91.75 281 LYS A CA 1
ATOM 2251 C C . LYS A 1 281 ? -1.786 13.664 26.348 1.00 91.75 281 LYS A C 1
ATOM 2253 O O . LYS A 1 281 ? -1.228 14.072 27.365 1.00 91.75 281 LYS A O 1
ATOM 2258 N N . VAL A 1 282 ? -2.344 12.460 26.266 1.00 90.38 282 VAL A N 1
ATOM 2259 C CA . VAL A 1 282 ? -2.465 11.563 27.421 1.00 90.38 282 VAL A CA 1
ATOM 2260 C C . VAL A 1 282 ? -1.094 11.064 27.873 1.00 90.38 282 VAL A C 1
ATOM 2262 O O . VAL A 1 282 ? -0.788 11.085 29.064 1.00 90.38 282 VAL A O 1
ATOM 2265 N N . ASN A 1 283 ? -0.270 10.581 26.937 1.00 90.50 283 ASN A N 1
ATOM 2266 C CA . ASN A 1 283 ? 1.060 10.058 27.242 1.00 90.50 283 ASN A CA 1
ATOM 2267 C C . ASN A 1 283 ? 1.954 10.006 25.987 1.00 90.50 283 ASN A C 1
ATOM 2269 O O . ASN A 1 283 ? 1.641 9.321 25.016 1.00 90.50 283 ASN A O 1
ATOM 2273 N N . VAL A 1 284 ? 3.117 10.659 26.039 1.00 91.44 284 VAL A N 1
ATOM 2274 C CA . VAL A 1 284 ? 4.098 10.682 24.938 1.00 91.44 284 VAL A CA 1
ATOM 2275 C C . VAL A 1 284 ? 4.718 9.302 24.669 1.00 91.44 284 VAL A C 1
ATOM 2277 O O . VAL A 1 284 ? 5.011 8.968 23.522 1.00 91.44 284 VAL A O 1
ATOM 2280 N N . GLU A 1 285 ? 4.901 8.471 25.696 1.00 93.38 285 GLU A N 1
ATOM 2281 C CA . GLU A 1 285 ? 5.381 7.094 25.528 1.00 93.38 285 GLU A CA 1
ATOM 2282 C C . GLU A 1 285 ? 4.346 6.227 24.805 1.00 93.38 285 GLU A C 1
ATOM 2284 O O . GLU A 1 285 ? 4.720 5.355 24.021 1.00 93.38 285 GLU A O 1
ATOM 2289 N N . LEU A 1 286 ? 3.052 6.491 25.019 1.00 91.12 286 LEU A N 1
ATOM 2290 C CA . LEU A 1 286 ? 1.970 5.801 24.318 1.00 91.12 286 LEU A CA 1
ATOM 2291 C C . LEU A 1 286 ? 1.913 6.211 22.842 1.00 91.12 286 LEU A C 1
ATOM 2293 O O . LEU A 1 286 ? 1.812 5.334 21.987 1.00 91.12 286 LEU A O 1
ATOM 2297 N N . ASP A 1 287 ? 2.048 7.506 22.542 1.00 92.94 287 ASP A N 1
ATOM 2298 C CA . ASP A 1 287 ? 2.162 8.024 21.169 1.00 92.94 287 ASP A CA 1
ATOM 2299 C C . ASP A 1 287 ? 3.348 7.376 20.429 1.00 92.94 287 ASP A C 1
ATOM 2301 O O . ASP A 1 287 ? 3.218 6.891 19.300 1.00 92.94 287 ASP A O 1
ATOM 2305 N N . SER A 1 288 ? 4.511 7.322 21.089 1.00 92.25 288 SER A N 1
ATOM 2306 C CA . SER A 1 288 ? 5.728 6.707 20.550 1.00 92.25 288 SER A CA 1
ATOM 2307 C C . SER A 1 288 ? 5.548 5.207 20.312 1.00 92.25 288 SER A C 1
ATOM 2309 O O . SER A 1 288 ? 5.890 4.698 19.242 1.00 92.25 288 SER A O 1
ATOM 2311 N N . LEU A 1 289 ? 4.948 4.495 21.273 1.00 90.88 289 LEU A N 1
ATOM 2312 C CA . LEU A 1 289 ? 4.649 3.072 21.144 1.00 90.88 289 LEU A CA 1
ATOM 2313 C C . LEU A 1 289 ? 3.685 2.807 19.986 1.00 90.88 289 LEU A C 1
ATOM 2315 O O . LEU A 1 289 ? 3.931 1.895 19.202 1.00 90.88 289 LEU A O 1
ATOM 2319 N N . LEU A 1 290 ? 2.608 3.589 19.869 1.00 89.50 290 LEU A N 1
ATOM 2320 C CA . LEU A 1 290 ? 1.623 3.446 18.800 1.00 89.50 290 LEU A CA 1
ATOM 2321 C C . LEU A 1 290 ? 2.274 3.688 17.435 1.00 89.50 290 LEU A C 1
ATOM 2323 O O . LEU A 1 290 ? 2.174 2.839 16.556 1.00 89.50 290 LEU A O 1
ATOM 2327 N N . THR A 1 291 ? 3.027 4.779 17.297 1.00 90.69 291 THR A N 1
ATOM 2328 C CA . THR A 1 291 ? 3.761 5.123 16.068 1.00 90.69 291 THR A CA 1
ATOM 2329 C C . THR A 1 291 ? 4.761 4.030 15.674 1.00 90.69 291 THR A C 1
ATOM 2331 O O . THR A 1 291 ? 4.796 3.605 14.522 1.00 90.69 291 THR A O 1
ATOM 2334 N N . THR A 1 292 ? 5.521 3.503 16.638 1.00 87.12 292 THR A N 1
ATOM 2335 C CA . THR A 1 292 ? 6.502 2.424 16.412 1.00 87.12 292 THR A CA 1
ATOM 2336 C C . THR A 1 292 ? 5.846 1.085 16.068 1.00 87.12 292 THR A C 1
ATOM 2338 O O . THR A 1 292 ? 6.489 0.204 15.518 1.00 87.12 292 THR A O 1
ATOM 2341 N N . ARG A 1 293 ? 4.581 0.869 16.443 1.00 84.50 293 ARG A N 1
ATOM 2342 C CA . ARG A 1 293 ? 3.855 -0.370 16.124 1.00 84.50 293 ARG A CA 1
ATOM 2343 C C . ARG A 1 293 ? 3.210 -0.345 14.743 1.00 84.50 293 ARG A C 1
ATOM 2345 O O . ARG A 1 293 ? 2.906 -1.418 14.230 1.00 84.50 293 ARG A O 1
ATOM 2352 N N . ILE A 1 294 ? 2.956 0.846 14.203 1.00 86.88 294 ILE A N 1
ATOM 2353 C CA . ILE A 1 294 ? 2.344 1.028 12.884 1.00 86.88 294 ILE A CA 1
ATOM 2354 C C . ILE A 1 294 ? 3.389 0.900 11.766 1.00 86.88 294 ILE A C 1
ATOM 2356 O O . ILE A 1 294 ? 3.077 0.321 10.726 1.00 86.88 294 ILE A O 1
ATOM 2360 N N . ASN A 1 295 ? 4.594 1.441 11.978 1.00 81.50 295 ASN A N 1
ATOM 2361 C CA . ASN A 1 295 ? 5.700 1.435 11.008 1.00 81.50 295 ASN A CA 1
ATOM 2362 C C . ASN A 1 295 ? 6.679 0.284 11.266 1.00 81.50 295 ASN A C 1
ATOM 2364 O O . ASN A 1 295 ? 7.247 -0.230 10.276 1.00 81.50 295 ASN A O 1
#

Radius of gyration: 21.89 Å; Cα contacts (8 Å, |Δi|>4): 569; chains: 1; bounding box: 54×38×67 Å

pLDDT: mean 89.71, std 6.24, range [65.31, 97.69]